Protein AF-A0A3M1JIM1-F1 (afdb_monomer)

Foldseek 3Di:
DDDDDDDDDDDDDDDDDDDDDDDDDDDDDDDPPPPVVVVVVVVVVVVVVVVVVVPDDPPLPQPQLAKAFFWWLQAAACVLPDRFQQTKIKIWRQHQAKDFQQQKWKDWPNDIDRDGDIAGHRWMEMEGQFQAQPPDDGRRHNCVQPVPADPRYHYHYDDDRHRDLQKTKMWIADNVRPDIYMATDGCVQPSRNQLWIWGDQESPDNDIHTADPGDRPCPVPDHRAAHGHDGNNHDDPPPSDPPPPPCVVVVCVVVVVVVVVVVVVVVVVVPPDD

Secondary structure (DSSP, 8-state):
--------------------------------HHHHHHHHHHHHHHHHHHHHHH-------------EEEEEESS--TTSS-GGGG-EEEEE--SSS-EE-TT-EEEETTEEEEP-SEEPTT-EEEEESSSS--S-SS---HHHH-TT--TTSEEEE---S---TTEEEEEEE-TTSS-EEEEEEEGGGS-SSSSPPEEES-TT---EEE-SS--TTTTTSPPSS-TTS--TTPPPP--TT-----GGGGGGHHHHHHHHHHHHHHHHHTTS--

Structure (mmCIF, N/CA/C/O backbone):
data_AF-A0A3M1JIM1-F1
#
_entry.id   AF-A0A3M1JIM1-F1
#
loop_
_atom_site.group_PDB
_atom_site.id
_atom_site.type_symbol
_atom_site.label_atom_id
_atom_site.label_alt_id
_atom_site.label_comp_id
_atom_site.label_asym_id
_atom_site.label_entity_id
_atom_site.label_seq_id
_atom_site.pdbx_PDB_ins_code
_atom_site.Cartn_x
_atom_site.Cartn_y
_atom_site.Cartn_z
_atom_site.occupancy
_atom_site.B_iso_or_equiv
_atom_site.auth_seq_id
_atom_site.auth_comp_id
_atom_site.auth_asym_id
_atom_site.auth_atom_id
_atom_site.pdbx_PDB_model_num
ATOM 1 N N . MET A 1 1 ? -90.302 -8.193 106.987 1.00 44.03 1 MET A N 1
ATOM 2 C CA . MET A 1 1 ? -89.362 -8.614 105.922 1.00 44.03 1 MET A CA 1
ATOM 3 C C . MET A 1 1 ? -87.961 -8.584 106.522 1.00 44.03 1 MET A C 1
ATOM 5 O O . MET A 1 1 ? -87.621 -7.597 107.152 1.00 44.03 1 MET A O 1
ATOM 9 N N . LYS A 1 2 ? -87.280 -9.732 106.453 1.00 41.84 2 LYS A N 1
ATOM 10 C CA . LYS A 1 2 ? -86.123 -10.231 107.238 1.00 41.84 2 LYS A CA 1
ATOM 11 C C . LYS A 1 2 ? -84.946 -9.229 107.299 1.00 41.84 2 LYS A C 1
ATOM 13 O O . LYS A 1 2 ? -84.604 -8.686 106.258 1.00 41.84 2 LYS A O 1
ATOM 18 N N . HIS A 1 3 ? -84.437 -8.800 108.463 1.00 33.53 3 HIS A N 1
ATOM 19 C CA . HIS A 1 3 ? -83.598 -9.476 109.487 1.00 33.53 3 HIS A CA 1
ATOM 20 C C . HIS A 1 3 ? -82.258 -10.050 108.978 1.00 33.53 3 HIS A C 1
ATOM 22 O O . HIS A 1 3 ? -82.239 -11.083 108.319 1.00 33.53 3 HIS A O 1
ATOM 28 N N . GLU A 1 4 ? -81.175 -9.311 109.267 1.00 37.78 4 GLU A N 1
ATOM 29 C CA . GLU A 1 4 ? -80.070 -9.640 110.199 1.00 37.78 4 GLU A CA 1
ATOM 30 C C . GLU A 1 4 ? -79.523 -11.084 110.279 1.00 37.78 4 GLU A C 1
ATOM 32 O O . GLU A 1 4 ? -80.300 -12.022 110.393 1.00 37.78 4 GLU A O 1
ATOM 37 N N . LEU A 1 5 ? -78.182 -11.212 110.310 1.00 39.25 5 LEU A N 1
ATOM 38 C CA . LEU A 1 5 ? -77.311 -12.098 111.132 1.00 39.25 5 LEU A CA 1
ATOM 39 C C . LEU A 1 5 ? -75.991 -12.340 110.357 1.00 39.25 5 LEU A C 1
ATOM 41 O O . LEU A 1 5 ? -76.006 -12.926 109.284 1.00 39.25 5 LEU A O 1
ATOM 45 N N . ALA A 1 6 ? -74.834 -11.757 110.688 1.00 37.50 6 ALA A N 1
ATOM 46 C CA . ALA A 1 6 ? -74.000 -11.830 111.897 1.00 37.50 6 ALA A CA 1
ATOM 47 C C . ALA A 1 6 ? -73.245 -13.163 112.102 1.00 37.50 6 ALA A C 1
ATOM 49 O O . ALA A 1 6 ? -73.863 -14.196 112.330 1.00 37.50 6 ALA A O 1
ATOM 50 N N . ARG A 1 7 ? -71.905 -13.020 112.227 1.00 36.44 7 ARG A N 1
ATOM 51 C CA . ARG A 1 7 ? -70.929 -13.874 112.958 1.00 36.44 7 ARG A CA 1
ATOM 52 C C . ARG A 1 7 ? -70.595 -15.241 112.334 1.00 36.44 7 ARG A C 1
ATOM 54 O O . ARG A 1 7 ? -71.429 -15.851 111.701 1.00 36.44 7 ARG A O 1
ATOM 61 N N . SER A 1 8 ? -69.426 -15.857 112.528 1.00 33.78 8 SER A N 1
ATOM 62 C CA . SER A 1 8 ? -68.147 -15.594 113.219 1.00 33.78 8 SER A CA 1
ATOM 63 C C . SER A 1 8 ? -67.308 -16.886 113.063 1.00 33.78 8 SER A C 1
ATOM 65 O O . SER A 1 8 ? -67.860 -17.917 112.690 1.00 33.78 8 SER A O 1
ATOM 67 N N . THR A 1 9 ? -66.041 -16.846 113.498 1.00 40.28 9 THR A N 1
ATOM 68 C CA . THR A 1 9 ? -65.101 -17.956 113.802 1.00 40.28 9 THR A CA 1
ATOM 69 C C . THR A 1 9 ? -64.247 -18.470 112.639 1.00 40.28 9 THR A C 1
ATOM 71 O O . THR A 1 9 ? -64.736 -18.614 111.532 1.00 40.28 9 THR A O 1
ATOM 74 N N . LYS A 1 10 ? -62.972 -18.846 112.798 1.00 39.66 10 LYS A N 1
ATOM 75 C CA . LYS A 1 10 ? -61.848 -18.521 113.710 1.00 39.66 10 LYS A CA 1
ATOM 76 C C . LYS A 1 10 ? -60.664 -19.367 113.186 1.00 39.66 10 LYS A C 1
ATOM 78 O O . LYS A 1 10 ? -60.857 -20.539 112.908 1.00 39.66 10 LYS A O 1
ATOM 83 N N . ASN A 1 11 ? -59.473 -18.770 113.129 1.00 34.16 11 ASN A N 1
ATOM 84 C CA . ASN A 1 11 ? -58.142 -19.312 113.472 1.00 34.16 11 ASN A CA 1
ATOM 85 C C . ASN A 1 11 ? -57.777 -20.803 113.276 1.00 34.16 11 ASN A C 1
ATOM 87 O O . ASN A 1 11 ? -58.306 -21.657 113.976 1.00 34.16 11 ASN A O 1
ATOM 91 N N . LEU A 1 12 ? -56.665 -21.031 112.557 1.00 35.88 12 LEU A N 1
ATOM 92 C CA . LEU A 1 12 ? -55.397 -21.672 113.006 1.00 35.88 12 LEU A CA 1
ATOM 93 C C . LEU A 1 12 ? -54.372 -21.452 111.857 1.00 35.88 12 LEU A C 1
ATOM 95 O O . LEU A 1 12 ? -54.651 -21.851 110.738 1.00 35.88 12 LEU A O 1
ATOM 99 N N . SER A 1 13 ? -53.300 -20.651 111.921 1.00 33.84 13 SER A N 1
ATOM 100 C CA . SER A 1 13 ? -52.080 -20.666 112.751 1.00 33.84 13 SER A CA 1
ATOM 101 C C . SER A 1 13 ? -51.346 -22.011 112.796 1.00 33.84 13 SER A C 1
ATOM 103 O O . SER A 1 13 ? -51.747 -22.863 113.577 1.00 33.84 13 SER A O 1
ATOM 105 N N . THR A 1 14 ? -50.232 -22.134 112.047 1.00 42.28 14 THR A N 1
ATOM 106 C CA . THR A 1 14 ? -48.899 -22.494 112.593 1.00 42.28 14 THR A CA 1
ATOM 107 C C . THR A 1 14 ? -47.732 -22.264 111.602 1.00 42.28 14 THR A C 1
ATOM 109 O O . THR A 1 14 ? -47.600 -23.001 110.635 1.00 42.28 14 THR A O 1
ATOM 112 N N . LYS A 1 15 ? -46.865 -21.294 111.968 1.00 40.62 15 LYS A N 1
ATOM 113 C CA . LYS A 1 15 ? -45.373 -21.318 112.091 1.00 40.62 15 LYS A CA 1
ATOM 114 C C . LYS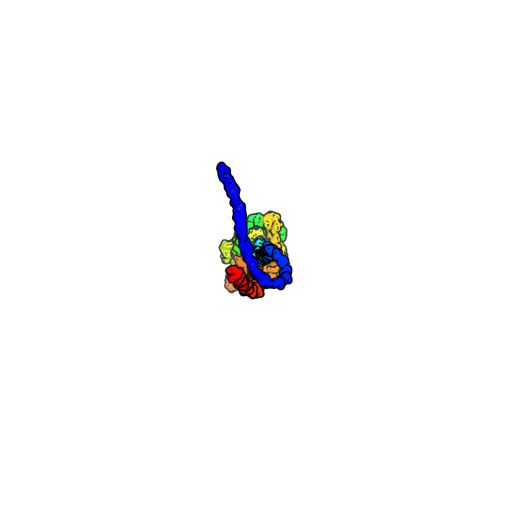 A 1 15 ? -44.490 -21.456 110.822 1.00 40.62 15 LYS A C 1
ATOM 116 O O . LYS A 1 15 ? -44.595 -22.439 110.110 1.00 40.62 15 LYS A O 1
ATOM 121 N N . ASN A 1 16 ? -43.671 -20.441 110.465 1.00 33.03 16 ASN A N 1
ATOM 122 C CA . ASN A 1 16 ? -42.298 -20.088 110.957 1.00 33.03 16 ASN A CA 1
ATOM 123 C C . ASN A 1 16 ? -41.269 -21.210 110.677 1.00 33.03 16 ASN A C 1
ATOM 125 O O . ASN A 1 16 ? -41.547 -22.338 111.053 1.00 33.03 16 ASN A O 1
ATOM 129 N N . LEU A 1 17 ? -40.066 -21.056 110.096 1.00 34.81 17 LEU A N 1
ATOM 130 C CA . LEU A 1 17 ? -39.034 -20.000 109.949 1.00 34.81 17 LEU A CA 1
ATOM 131 C C . LEU A 1 17 ? -38.356 -20.184 108.547 1.00 34.81 17 LEU A C 1
ATOM 133 O O . LEU A 1 17 ? -38.559 -21.223 107.938 1.00 34.81 17 LEU A O 1
ATOM 137 N N . SER A 1 18 ? -37.528 -19.335 107.925 1.00 33.47 18 SER A N 1
ATOM 138 C CA . SER A 1 18 ? -36.480 -18.418 108.387 1.00 33.47 18 SER A CA 1
ATOM 139 C C . SER A 1 18 ? -36.030 -17.517 107.221 1.00 33.47 18 SER A C 1
ATOM 141 O O . SER A 1 18 ? -36.154 -17.874 106.052 1.00 33.47 18 SER A O 1
ATOM 143 N N . ALA A 1 19 ? -35.474 -16.360 107.563 1.00 42.16 19 ALA A N 1
ATOM 144 C CA . ALA A 1 19 ? -34.977 -15.321 106.674 1.00 42.16 19 ALA A CA 1
ATOM 145 C C . ALA A 1 19 ? -33.808 -15.748 105.765 1.00 42.16 19 ALA A C 1
ATOM 147 O O . ALA A 1 19 ? -32.882 -16.422 106.213 1.00 42.16 19 ALA A O 1
ATOM 148 N N . LYS A 1 20 ? -33.762 -15.182 104.551 1.00 40.97 20 LYS A N 1
ATOM 149 C CA . LYS A 1 20 ? -32.576 -14.452 104.069 1.00 40.97 20 LYS A CA 1
ATOM 150 C C . LYS A 1 20 ? -32.914 -13.566 102.868 1.00 40.97 20 LYS A C 1
ATOM 152 O O . LYS A 1 20 ? -33.249 -14.043 101.791 1.00 40.97 20 LYS A O 1
ATOM 157 N N . ASN A 1 21 ? -32.780 -12.261 103.093 1.00 39.47 21 ASN A N 1
ATOM 158 C CA . ASN A 1 21 ? -32.599 -11.252 102.058 1.00 39.47 21 ASN A CA 1
ATOM 159 C C . ASN A 1 21 ? -31.430 -11.644 101.144 1.00 39.47 21 ASN A C 1
ATOM 161 O O . ASN A 1 21 ? -30.306 -11.779 101.623 1.00 39.47 21 ASN A O 1
ATOM 165 N N . LEU A 1 22 ? -31.680 -11.714 99.841 1.00 38.19 22 LEU A N 1
ATOM 166 C CA . LEU A 1 22 ? -30.712 -11.365 98.806 1.00 38.19 22 LEU A CA 1
ATOM 167 C C . LEU A 1 22 ? -31.493 -10.671 97.696 1.00 38.19 22 LEU A C 1
ATOM 169 O O . LEU A 1 22 ? -32.250 -11.292 96.957 1.00 38.19 22 LEU A O 1
ATOM 173 N N . GLY A 1 23 ? -31.352 -9.350 97.638 1.00 42.72 23 GLY A N 1
ATOM 174 C CA . GLY A 1 23 ? -31.866 -8.579 96.525 1.00 42.72 23 GLY A CA 1
ATOM 175 C C . GLY A 1 23 ? -31.141 -8.960 95.239 1.00 42.72 23 GLY A C 1
ATOM 176 O O . GLY A 1 23 ? -29.919 -9.071 95.213 1.00 42.72 23 GLY A O 1
ATOM 177 N N . SER A 1 24 ? -31.892 -9.080 94.154 1.00 35.75 24 SER A N 1
ATOM 178 C CA . SER A 1 24 ? -31.393 -8.712 92.835 1.00 35.75 24 SER A CA 1
ATOM 179 C C . SER A 1 24 ? -32.570 -8.202 92.009 1.00 35.75 24 SER A C 1
ATOM 181 O O . SER A 1 24 ? -33.645 -8.793 91.982 1.00 35.75 24 SER A O 1
ATOM 183 N N . LYS A 1 25 ? -32.388 -7.013 91.433 1.00 46.75 25 LYS A N 1
ATOM 184 C CA . LYS A 1 25 ? -33.306 -6.405 90.472 1.00 46.75 25 LYS A CA 1
ATOM 185 C C . LYS A 1 25 ? -33.390 -7.315 89.249 1.00 46.75 25 LYS A C 1
ATOM 187 O O . LYS A 1 25 ? -32.382 -7.468 88.567 1.00 46.75 25 LYS A O 1
ATOM 192 N N . GLU A 1 26 ? -34.576 -7.795 88.895 1.00 39.75 26 GLU A N 1
ATOM 193 C CA . GLU A 1 26 ? -34.829 -8.225 87.520 1.00 39.75 26 GLU A CA 1
ATOM 194 C C . GLU A 1 26 ? -35.347 -7.035 86.705 1.00 39.75 26 GLU A C 1
ATOM 196 O O . GLU A 1 26 ? -36.515 -6.654 86.729 1.00 39.75 26 GLU A O 1
ATOM 201 N N . HIS A 1 27 ? -34.412 -6.399 86.001 1.00 50.44 27 HIS A N 1
ATOM 202 C CA . HIS A 1 27 ? -34.675 -5.738 84.729 1.00 50.44 27 HIS A CA 1
ATOM 203 C C . HIS A 1 27 ? -34.253 -6.721 83.631 1.00 50.44 27 HIS A C 1
ATOM 205 O O . HIS A 1 27 ? -33.064 -6.962 83.452 1.00 50.44 27 HIS A O 1
ATOM 211 N N . GLY A 1 28 ? -35.205 -7.256 82.872 1.00 37.12 28 GLY A N 1
ATOM 212 C CA . GLY A 1 28 ? -34.947 -7.927 81.595 1.00 37.12 28 GLY A CA 1
ATOM 213 C C . GLY A 1 28 ? -36.047 -7.489 80.633 1.00 37.12 28 GLY A C 1
ATOM 214 O O . GLY A 1 28 ? -37.211 -7.770 80.866 1.00 37.12 28 GLY A O 1
ATOM 215 N N . GLY A 1 29 ? -35.823 -6.684 79.600 1.00 39.62 29 GLY A N 1
ATOM 216 C CA . GLY A 1 29 ? -34.656 -6.601 78.733 1.00 39.62 29 GLY A CA 1
ATOM 217 C C . GLY A 1 29 ? -35.105 -7.072 77.351 1.00 39.62 29 GLY A C 1
ATOM 218 O O . GLY A 1 29 ? -34.920 -8.232 77.004 1.00 39.62 29 GLY A O 1
ATOM 219 N N . LYS A 1 30 ? -35.753 -6.193 76.569 1.00 48.19 30 LYS A N 1
ATOM 220 C CA . LYS A 1 30 ? -35.996 -6.456 75.141 1.00 48.19 30 LYS A CA 1
ATOM 221 C C . LYS A 1 30 ? -34.626 -6.638 74.478 1.00 48.19 30 LYS A C 1
ATOM 223 O O . LYS A 1 30 ? -33.816 -5.715 74.496 1.00 48.19 30 LYS A O 1
ATOM 228 N N . ALA A 1 31 ? -34.361 -7.832 73.953 1.00 50.69 31 ALA A N 1
ATOM 229 C CA . ALA A 1 31 ? -33.063 -8.210 73.402 1.00 50.69 31 ALA A CA 1
ATOM 230 C C . ALA A 1 31 ? -32.592 -7.245 72.285 1.00 50.69 31 ALA A C 1
ATOM 232 O O . ALA A 1 31 ? -33.389 -6.886 71.409 1.00 50.69 31 ALA A O 1
ATOM 233 N N . PRO A 1 32 ? -31.304 -6.853 72.250 1.00 51.16 32 PRO A N 1
ATOM 234 C CA . PRO A 1 32 ? -30.768 -5.901 71.284 1.00 51.16 32 PRO A CA 1
ATOM 235 C C . PRO A 1 32 ? -30.349 -6.616 69.989 1.00 51.16 32 PRO A C 1
ATOM 237 O O . PRO A 1 32 ? -29.202 -6.556 69.576 1.00 51.16 32 PRO A O 1
ATOM 240 N N . LEU A 1 33 ? -31.269 -7.309 69.316 1.00 51.75 33 LEU A N 1
ATOM 241 C CA . LEU A 1 33 ? -30.938 -8.063 68.092 1.00 51.75 33 LEU A CA 1
ATOM 242 C C . LEU A 1 33 ? -30.863 -7.191 66.821 1.00 51.75 33 LEU A C 1
ATOM 244 O O . LEU A 1 33 ? -30.457 -7.669 65.767 1.00 51.75 33 LEU A O 1
ATOM 248 N N . ARG A 1 34 ? -31.237 -5.903 66.883 1.00 60.34 34 ARG A N 1
ATOM 249 C CA . ARG A 1 34 ? -31.288 -5.022 65.697 1.00 60.34 34 ARG A CA 1
ATOM 250 C C . ARG A 1 34 ? -29.938 -4.437 65.284 1.00 60.34 34 ARG A C 1
ATOM 252 O O . ARG A 1 34 ? -29.722 -4.216 64.098 1.00 60.34 34 ARG A O 1
ATOM 259 N N . HIS A 1 35 ? -29.040 -4.163 66.226 1.00 57.88 35 HIS A N 1
ATOM 260 C CA . HIS A 1 35 ? -27.820 -3.413 65.916 1.00 57.88 35 HIS A CA 1
ATOM 261 C C . HIS A 1 35 ? -26.750 -4.282 65.237 1.00 57.88 35 HIS A C 1
ATOM 263 O O . HIS A 1 35 ? -26.071 -3.830 64.314 1.00 57.88 35 HIS A O 1
ATOM 269 N N . ASP A 1 36 ? -26.647 -5.549 65.637 1.00 63.06 36 ASP A N 1
ATOM 270 C CA . ASP A 1 36 ? -25.648 -6.474 65.095 1.00 63.06 36 ASP A CA 1
ATOM 271 C C . ASP A 1 36 ? -26.012 -6.956 63.688 1.00 63.06 36 ASP A C 1
ATOM 273 O O . ASP A 1 36 ? -25.148 -7.022 62.816 1.00 63.06 36 ASP A O 1
ATOM 277 N N . VAL A 1 37 ? -27.304 -7.166 63.413 1.00 67.25 37 VAL A N 1
ATOM 278 C CA . VAL A 1 37 ? -27.794 -7.510 62.067 1.00 67.25 37 VAL A CA 1
ATOM 279 C C . VAL A 1 37 ? -27.527 -6.372 61.076 1.00 67.25 37 VAL A C 1
ATOM 281 O O . VAL A 1 37 ? -27.064 -6.623 59.965 1.00 67.25 37 VAL A O 1
ATOM 284 N N . LEU A 1 38 ? -27.736 -5.113 61.482 1.00 59.19 38 LEU A N 1
ATOM 285 C CA . LEU A 1 38 ? -27.439 -3.949 60.639 1.00 59.19 38 LEU A CA 1
ATOM 286 C C . LEU A 1 38 ? -25.935 -3.752 60.396 1.00 59.19 38 LEU A C 1
ATOM 288 O O . LEU A 1 38 ? -25.547 -3.340 59.302 1.00 59.19 38 LEU A O 1
ATOM 292 N N . ARG A 1 39 ? -25.083 -4.044 61.387 1.00 67.69 39 ARG A N 1
ATOM 293 C CA . ARG A 1 39 ? -23.620 -3.995 61.220 1.00 67.69 39 ARG A CA 1
ATOM 294 C C . ARG A 1 39 ? -23.135 -5.052 60.231 1.00 67.69 39 ARG A C 1
ATOM 296 O O . ARG A 1 39 ? -22.362 -4.725 59.337 1.00 67.69 39 ARG A O 1
ATOM 303 N N . VAL A 1 40 ? -23.631 -6.284 60.347 1.00 69.19 40 VAL A N 1
ATOM 304 C CA . VAL A 1 40 ? -23.286 -7.380 59.430 1.00 69.19 40 VAL A CA 1
ATOM 305 C C . VAL A 1 40 ? -23.795 -7.095 58.015 1.00 69.19 40 VAL A C 1
ATOM 307 O O . VAL A 1 40 ? -23.037 -7.246 57.063 1.00 69.19 40 VAL A O 1
ATOM 310 N N . ALA A 1 41 ? -25.028 -6.601 57.864 1.00 68.12 41 ALA A N 1
ATOM 311 C CA . ALA A 1 41 ? -25.581 -6.240 56.559 1.00 68.12 41 ALA A CA 1
ATOM 312 C C . ALA A 1 41 ? -24.766 -5.140 55.858 1.00 68.12 41 ALA A C 1
ATOM 314 O O . ALA A 1 41 ? -24.513 -5.247 54.662 1.00 68.12 41 ALA A O 1
ATOM 315 N N . LYS A 1 42 ? -24.294 -4.123 56.596 1.00 65.88 42 LYS A N 1
ATOM 316 C CA . LYS A 1 42 ? -23.414 -3.083 56.042 1.00 65.88 42 LYS A CA 1
ATOM 317 C C . LYS A 1 42 ? -22.079 -3.651 55.577 1.00 65.88 42 LYS A C 1
ATOM 319 O O . LYS A 1 42 ? -21.684 -3.363 54.460 1.00 65.88 42 LYS A O 1
ATOM 324 N N . VAL A 1 43 ? -21.416 -4.480 56.386 1.00 70.94 43 VAL A N 1
ATOM 325 C CA . VAL A 1 43 ? -20.128 -5.089 56.007 1.00 70.94 43 VAL A CA 1
ATOM 326 C C . VAL A 1 43 ? -20.282 -5.988 54.777 1.00 70.94 43 VAL A C 1
ATOM 328 O O . VAL A 1 43 ? -19.482 -5.892 53.854 1.00 70.94 43 VAL A O 1
ATOM 331 N N . LEU A 1 44 ? -21.340 -6.802 54.719 1.00 70.19 44 LEU A N 1
ATOM 332 C CA . LEU A 1 44 ? -21.614 -7.666 53.568 1.00 70.19 44 LEU A CA 1
ATOM 333 C C . LEU A 1 44 ? -21.961 -6.867 52.305 1.00 70.19 44 LEU A C 1
ATOM 335 O O . LEU A 1 44 ? -21.518 -7.238 51.223 1.00 70.19 44 LEU A O 1
ATOM 339 N N . PHE A 1 45 ? -22.702 -5.764 52.435 1.00 71.06 45 PHE A N 1
ATOM 340 C CA . PHE A 1 45 ? -23.020 -4.876 51.317 1.00 71.06 45 PHE A CA 1
ATOM 341 C C . PHE A 1 45 ? -21.769 -4.160 50.790 1.00 71.06 45 PHE A C 1
ATOM 343 O O . PHE A 1 45 ? -21.552 -4.131 49.583 1.00 71.06 45 PHE A O 1
ATOM 350 N N . SER A 1 46 ? -20.900 -3.669 51.681 1.00 67.75 46 SER A N 1
ATOM 351 C CA . SER A 1 46 ? -19.605 -3.087 51.308 1.00 67.75 46 SER A CA 1
ATOM 352 C C . SER A 1 46 ? -18.709 -4.102 50.600 1.00 67.75 46 SER A C 1
ATOM 354 O O . SER A 1 46 ? -18.121 -3.788 49.572 1.00 67.75 46 SER A O 1
ATOM 356 N N . SER A 1 47 ? -18.627 -5.335 51.113 1.00 69.38 47 SER A N 1
ATOM 357 C CA . SER A 1 47 ? -17.817 -6.396 50.508 1.00 69.38 47 SER A CA 1
ATOM 358 C C . SER A 1 47 ? -18.374 -6.877 49.168 1.00 69.38 47 SER A C 1
ATOM 360 O O . SER A 1 47 ? -17.588 -7.161 48.270 1.00 69.38 47 SER A O 1
ATOM 362 N N . LEU A 1 48 ? -19.700 -6.941 49.001 1.00 65.62 48 LEU A N 1
ATOM 363 C CA . LEU A 1 48 ? -20.333 -7.301 47.729 1.00 65.62 48 LEU A CA 1
ATOM 364 C C . LEU A 1 48 ? -20.147 -6.199 46.678 1.00 65.62 48 LEU A C 1
ATOM 366 O O . LEU A 1 48 ? -19.872 -6.508 45.524 1.00 65.62 48 LEU A O 1
ATOM 370 N N . LEU A 1 49 ? -20.235 -4.927 47.081 1.00 64.69 49 LEU A N 1
ATOM 371 C CA . LEU A 1 49 ? -19.991 -3.783 46.202 1.00 64.69 49 LEU A CA 1
ATOM 372 C C . LEU A 1 49 ? -18.517 -3.697 45.777 1.00 64.69 49 LEU A C 1
ATOM 374 O O . LEU A 1 49 ? -18.237 -3.473 44.604 1.00 64.69 49 LEU A O 1
ATOM 378 N N . SER A 1 50 ? -17.574 -3.953 46.690 1.00 66.56 50 SER A N 1
ATOM 379 C CA . SER A 1 50 ? -16.157 -4.089 46.334 1.00 66.56 50 SER A CA 1
ATOM 380 C C . SER A 1 50 ? -15.923 -5.275 45.397 1.00 66.56 50 SER A C 1
ATOM 382 O O . SER A 1 50 ? -15.216 -5.122 44.411 1.00 66.56 50 SER A O 1
ATOM 384 N N . LEU A 1 51 ? -16.554 -6.429 45.639 1.00 61.44 51 LEU A N 1
ATOM 385 C CA . LEU A 1 51 ? -16.437 -7.608 44.774 1.00 61.44 51 LEU A CA 1
ATOM 386 C C . LEU A 1 51 ? -17.000 -7.359 43.362 1.00 61.44 51 LEU A C 1
ATOM 388 O O . LEU A 1 51 ? -16.401 -7.806 42.392 1.00 61.44 51 LEU A O 1
ATOM 392 N N . LEU A 1 52 ? -18.099 -6.607 43.236 1.00 58.97 52 LEU A N 1
ATOM 393 C CA . LEU A 1 52 ? -18.683 -6.195 41.952 1.00 58.97 52 LEU A CA 1
ATOM 394 C C . LEU A 1 52 ? -17.789 -5.217 41.174 1.00 58.97 52 LEU A C 1
ATOM 396 O O . LEU A 1 52 ? -17.741 -5.298 39.952 1.00 58.97 52 LEU A O 1
ATOM 400 N N . LEU A 1 53 ? -17.036 -4.350 41.860 1.00 59.00 53 LEU A N 1
ATOM 401 C CA . LEU A 1 53 ? -16.043 -3.470 41.226 1.00 59.00 53 LEU A CA 1
ATOM 402 C C . LEU A 1 53 ? -14.782 -4.228 40.763 1.00 59.00 53 LEU A C 1
ATOM 404 O O . LEU A 1 53 ? -14.146 -3.805 39.804 1.00 59.00 53 LEU A O 1
ATOM 408 N N . PHE A 1 54 ? -14.454 -5.369 41.383 1.00 57.84 54 PHE A N 1
ATOM 409 C CA . PHE A 1 54 ? -13.395 -6.288 40.925 1.00 57.84 54 PHE A CA 1
ATOM 410 C C . PHE A 1 54 ? -13.863 -7.293 39.854 1.00 57.84 54 PHE A C 1
ATOM 412 O O . PHE A 1 54 ? -13.029 -7.976 39.265 1.00 57.84 54 PHE A O 1
ATOM 419 N N . LEU A 1 55 ? -15.175 -7.396 39.604 1.00 53.44 55 LEU A N 1
ATOM 420 C CA . LEU A 1 55 ? -15.780 -8.249 38.571 1.00 53.44 55 LEU A CA 1
ATOM 421 C C . LEU A 1 55 ? -16.183 -7.486 37.307 1.00 53.44 55 LEU A C 1
ATOM 423 O O . LEU A 1 55 ? -16.832 -8.077 36.443 1.00 53.44 55 LEU A O 1
ATOM 427 N N . SER A 1 56 ? -15.820 -6.206 37.169 1.00 58.34 56 SER A N 1
ATOM 428 C CA . SER A 1 56 ? -15.938 -5.578 35.857 1.00 58.34 56 SER A CA 1
ATOM 429 C C . SER A 1 56 ? -15.069 -6.400 34.908 1.00 58.34 56 SER A C 1
ATOM 431 O O . SER A 1 56 ? -13.859 -6.472 35.148 1.00 58.34 56 SER A O 1
ATOM 433 N N . PRO A 1 57 ? -15.620 -7.032 33.851 1.00 57.50 57 PRO A N 1
ATOM 434 C CA . PRO A 1 57 ? -14.754 -7.415 32.756 1.00 57.50 57 PRO A CA 1
ATOM 435 C C . PRO A 1 57 ? -14.004 -6.137 32.389 1.00 57.50 57 PRO A C 1
ATOM 437 O O . PRO A 1 57 ? -14.611 -5.059 32.328 1.00 57.50 57 PRO A O 1
ATOM 440 N N . ALA A 1 58 ? -12.680 -6.228 32.259 1.00 58.75 58 ALA A N 1
ATOM 441 C CA . ALA A 1 58 ? -11.953 -5.223 31.515 1.00 58.75 58 ALA A CA 1
ATOM 442 C C . ALA A 1 58 ? -12.703 -5.142 30.188 1.00 58.75 58 ALA A C 1
ATOM 444 O O . ALA A 1 58 ? -12.698 -6.101 29.417 1.00 58.75 58 ALA A O 1
ATOM 445 N N . VAL A 1 59 ? -13.487 -4.081 30.005 1.00 54.62 59 VAL A N 1
ATOM 446 C CA . VAL A 1 59 ? -14.060 -3.782 28.707 1.00 54.62 59 VAL A CA 1
ATOM 447 C C . VAL A 1 59 ? -12.814 -3.513 27.893 1.00 54.62 59 VAL A C 1
ATOM 449 O O . VAL A 1 59 ? -12.164 -2.489 28.078 1.00 54.62 59 VAL A O 1
ATOM 452 N N . SER A 1 60 ? -12.388 -4.515 27.127 1.00 55.19 60 SER A N 1
ATOM 453 C CA . SER A 1 60 ? -11.374 -4.334 26.110 1.00 55.19 60 SER A CA 1
ATOM 454 C C . SER A 1 60 ? -11.954 -3.253 25.223 1.00 55.19 60 SER A C 1
ATOM 456 O O . SER A 1 60 ? -12.932 -3.505 24.514 1.00 55.19 60 SER A O 1
ATOM 458 N N . GLU A 1 61 ? -11.455 -2.028 25.367 1.00 51.47 61 GLU A N 1
ATOM 459 C CA . GLU A 1 61 ? -11.837 -0.967 24.461 1.00 51.47 61 GLU A CA 1
ATOM 460 C C . GLU A 1 61 ? -11.479 -1.481 23.076 1.00 51.47 61 GLU A C 1
ATOM 462 O O . GLU A 1 61 ? -10.313 -1.731 22.768 1.00 51.47 61 GLU A O 1
ATOM 467 N N . SER A 1 62 ? -12.508 -1.756 22.279 1.00 50.31 62 SER A N 1
ATOM 468 C CA . SER A 1 62 ? -12.334 -2.007 20.863 1.00 50.31 62 SER A CA 1
ATOM 469 C C . SER A 1 62 ? -11.853 -0.686 20.293 1.00 50.31 62 SER A C 1
ATOM 471 O O . SER A 1 62 ? -12.666 0.151 19.904 1.00 50.31 62 SER A O 1
ATOM 473 N N . TYR A 1 63 ? -10.538 -0.471 20.309 1.00 56.62 63 TYR A N 1
ATOM 474 C CA . TYR A 1 63 ? -9.931 0.619 19.573 1.00 56.62 63 TYR A CA 1
ATOM 475 C C . TYR A 1 63 ? -10.390 0.438 18.131 1.00 56.62 63 TYR A C 1
ATOM 477 O O . TYR A 1 63 ? -10.203 -0.632 17.546 1.00 56.62 63 TYR A O 1
ATOM 485 N N . PHE A 1 64 ? -11.107 1.422 17.598 1.00 58.50 64 PHE A N 1
ATOM 486 C CA . PHE A 1 64 ? -11.521 1.373 16.208 1.00 58.50 64 PHE A CA 1
ATOM 487 C C . PHE A 1 64 ? -10.243 1.523 15.385 1.00 58.50 64 PHE A C 1
ATOM 489 O O . PHE A 1 64 ? -9.690 2.615 15.275 1.00 58.50 64 PHE A O 1
ATOM 496 N N . GLN A 1 65 ? -9.704 0.400 14.918 1.00 83.75 65 GLN A N 1
ATOM 497 C CA . GLN A 1 65 ? -8.473 0.401 14.148 1.00 83.75 65 GLN A CA 1
ATOM 498 C C . GLN A 1 65 ? -8.826 0.848 12.729 1.00 83.75 65 GLN A C 1
ATOM 500 O O . GLN A 1 65 ? -9.406 0.091 11.957 1.00 83.75 65 GLN A O 1
ATOM 505 N N . TYR A 1 66 ? -8.544 2.108 12.418 1.00 92.38 66 TYR A N 1
ATOM 506 C CA . TYR A 1 66 ? -8.705 2.650 11.073 1.00 92.38 66 TYR A CA 1
ATOM 507 C C . TYR A 1 66 ? -7.778 1.937 10.072 1.00 92.38 66 TYR A C 1
ATOM 509 O O . TYR A 1 66 ? -6.770 1.358 10.491 1.00 92.38 66 TYR A O 1
ATOM 517 N N . PRO A 1 67 ? -8.091 1.979 8.764 1.00 96.62 67 PRO A N 1
ATOM 518 C CA . PRO A 1 67 ? -7.170 1.529 7.731 1.00 96.62 67 PRO A CA 1
ATOM 519 C C . PRO A 1 67 ? -5.809 2.215 7.833 1.00 96.62 67 PRO A C 1
ATOM 521 O O . PRO A 1 67 ? -5.734 3.415 8.092 1.00 96.62 67 PRO A O 1
ATOM 524 N N . VAL A 1 68 ? -4.745 1.454 7.600 1.00 97.69 68 VAL A N 1
ATOM 525 C CA . VAL A 1 68 ? -3.352 1.911 7.691 1.00 97.69 68 VAL A CA 1
ATOM 526 C C . VAL A 1 68 ? -2.596 1.580 6.416 1.00 97.69 68 VAL A C 1
ATOM 528 O O . VAL A 1 68 ? -2.897 0.587 5.760 1.00 97.69 68 VAL A O 1
ATOM 531 N N . ILE A 1 69 ? -1.573 2.370 6.102 1.00 98.62 69 ILE A N 1
ATOM 532 C CA . ILE A 1 69 ? -0.582 2.040 5.076 1.00 98.62 69 ILE A CA 1
ATOM 533 C C . ILE A 1 69 ? 0.212 0.834 5.584 1.00 98.62 69 ILE A C 1
ATOM 535 O O . ILE A 1 69 ? 0.847 0.916 6.642 1.00 98.62 69 ILE A O 1
ATOM 539 N N . ASN A 1 70 ? 0.161 -0.275 4.855 1.00 98.12 70 ASN A N 1
ATOM 540 C CA . ASN A 1 70 ? 0.613 -1.582 5.320 1.00 98.12 70 ASN A CA 1
ATOM 541 C C . ASN A 1 70 ? 1.901 -2.061 4.652 1.00 98.12 70 ASN A C 1
ATOM 543 O O . ASN A 1 70 ? 2.748 -2.649 5.323 1.00 98.12 70 ASN A O 1
ATOM 547 N N . GLU A 1 71 ? 2.056 -1.783 3.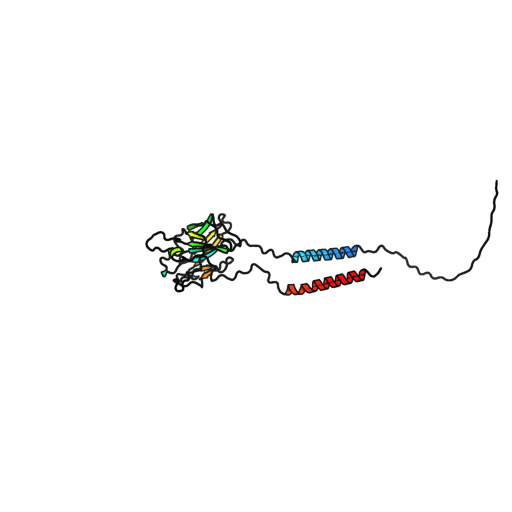364 1.00 97.94 71 GLU A N 1
ATOM 548 C CA . GLU A 1 71 ? 3.183 -2.248 2.565 1.00 97.94 71 GLU A CA 1
ATOM 549 C C . GLU A 1 71 ? 3.470 -1.258 1.427 1.00 97.94 71 GLU A C 1
ATOM 551 O O . GLU A 1 71 ? 2.565 -0.562 0.958 1.00 97.94 71 GLU A O 1
ATOM 556 N N . ILE A 1 72 ? 4.741 -1.118 1.044 1.00 98.25 72 ILE A N 1
ATOM 557 C CA . ILE A 1 72 ? 5.199 -0.159 0.033 1.00 98.25 72 ILE A CA 1
ATOM 558 C C . ILE A 1 72 ? 6.258 -0.820 -0.854 1.00 98.25 72 ILE A C 1
ATOM 560 O O . ILE A 1 72 ? 7.351 -1.140 -0.379 1.00 98.25 72 ILE A O 1
ATOM 564 N N . MET A 1 73 ? 5.979 -0.934 -2.151 1.00 96.94 73 MET A N 1
ATOM 565 C CA . MET A 1 73 ? 6.971 -1.271 -3.174 1.00 96.94 73 MET A CA 1
ATOM 566 C C . MET A 1 73 ? 7.428 0.019 -3.854 1.00 96.94 73 MET A C 1
ATOM 568 O O . MET A 1 73 ? 6.806 0.475 -4.808 1.00 96.94 73 MET A O 1
ATOM 572 N N . TYR A 1 74 ? 8.470 0.652 -3.309 1.00 97.00 74 TYR A N 1
ATOM 573 C CA . TYR A 1 74 ? 8.937 1.964 -3.778 1.00 97.00 74 TYR A CA 1
ATOM 574 C C . TYR A 1 74 ? 10.074 1.906 -4.798 1.00 97.00 74 TYR A C 1
ATOM 576 O O . TYR A 1 74 ? 10.426 2.951 -5.318 1.00 97.00 74 TYR A O 1
ATOM 584 N N . ASN A 1 75 ? 10.702 0.743 -4.967 1.00 95.00 75 ASN A N 1
ATOM 585 C CA . ASN A 1 75 ? 11.839 0.523 -5.859 1.00 95.00 75 ASN A CA 1
ATOM 586 C C . ASN A 1 75 ? 11.836 -0.958 -6.274 1.00 95.00 75 ASN A C 1
ATOM 588 O O . ASN A 1 75 ? 12.588 -1.759 -5.696 1.00 95.00 75 ASN A O 1
ATOM 592 N N . PRO A 1 76 ? 10.908 -1.372 -7.151 1.00 91.81 76 PRO A N 1
ATOM 593 C CA . PRO A 1 76 ? 10.864 -2.735 -7.661 1.00 91.81 76 PRO A CA 1
ATOM 594 C C . PRO A 1 76 ? 12.172 -3.118 -8.384 1.00 91.81 76 PRO A C 1
ATOM 596 O O . PRO A 1 76 ? 12.940 -2.274 -8.851 1.00 91.81 76 PRO A O 1
ATOM 599 N N . PRO A 1 77 ? 12.501 -4.416 -8.476 1.00 88.31 77 PRO A N 1
ATOM 600 C CA . PRO A 1 77 ? 13.717 -4.849 -9.143 1.00 88.31 77 PRO A CA 1
ATOM 601 C C . PRO A 1 77 ? 13.648 -4.554 -10.645 1.00 88.31 77 PRO A C 1
ATOM 603 O O . PRO A 1 77 ? 12.749 -5.005 -11.345 1.00 88.31 77 PRO A O 1
ATOM 606 N N . THR A 1 78 ? 14.687 -3.899 -11.170 1.00 83.81 78 THR A N 1
ATOM 607 C CA . THR A 1 78 ? 14.816 -3.511 -12.597 1.00 83.81 78 THR A CA 1
ATOM 608 C C . THR A 1 78 ? 14.636 -4.635 -13.626 1.00 83.81 78 THR A C 1
ATOM 610 O O . THR A 1 78 ? 14.491 -4.362 -14.812 1.00 83.81 78 THR A O 1
ATOM 613 N N . ALA A 1 79 ? 14.689 -5.902 -13.212 1.00 80.69 79 ALA A N 1
ATOM 614 C CA . ALA A 1 79 ? 14.432 -7.029 -14.102 1.00 80.69 79 ALA A CA 1
ATOM 615 C C . ALA A 1 79 ? 12.932 -7.353 -14.275 1.00 80.69 79 ALA A C 1
ATOM 617 O O . ALA A 1 79 ? 12.617 -8.194 -15.113 1.00 80.69 79 ALA A O 1
ATOM 618 N N . MET A 1 80 ? 12.027 -6.679 -13.551 1.00 77.69 80 MET A N 1
ATOM 619 C CA . MET A 1 80 ? 10.593 -6.645 -13.874 1.00 77.69 80 MET A CA 1
ATOM 620 C C . MET A 1 80 ? 10.288 -5.777 -15.092 1.00 77.69 80 MET A C 1
ATOM 622 O O . MET A 1 80 ? 9.376 -6.104 -15.837 1.00 77.69 80 MET A O 1
ATOM 626 N N . GLY A 1 81 ? 11.055 -4.705 -15.290 1.00 79.50 81 GLY A N 1
ATOM 627 C CA . GLY A 1 81 ? 10.779 -3.689 -16.294 1.00 79.50 81 GLY A CA 1
ATOM 628 C C . GLY A 1 81 ? 11.113 -2.300 -15.770 1.00 79.50 81 GLY A C 1
ATOM 629 O O . GLY A 1 81 ? 12.045 -2.135 -14.971 1.00 79.50 81 GLY A O 1
ATOM 630 N N . SER A 1 82 ? 10.384 -1.298 -16.248 1.00 80.81 82 SER A N 1
ATOM 631 C CA . SER A 1 82 ? 10.538 0.073 -15.765 1.00 80.81 82 SER A CA 1
ATOM 632 C C . SER A 1 82 ? 10.123 0.181 -14.291 1.00 80.81 82 SER A C 1
ATOM 634 O O . SER A 1 82 ? 9.105 -0.352 -13.861 1.00 80.81 82 SER A O 1
ATOM 636 N N . ASP A 1 83 ? 10.962 0.854 -13.500 1.00 81.12 83 ASP A N 1
ATOM 637 C CA . ASP A 1 83 ? 10.832 0.969 -12.041 1.00 81.12 83 ASP A CA 1
ATOM 638 C C . ASP A 1 83 ? 9.453 1.503 -11.630 1.00 81.12 83 ASP A C 1
ATOM 640 O O . ASP A 1 83 ? 8.772 0.911 -10.802 1.00 81.12 83 ASP A O 1
ATOM 644 N N . ASN A 1 84 ? 8.994 2.570 -12.286 1.00 82.12 84 ASN A N 1
ATOM 645 C CA . ASN A 1 84 ? 7.754 3.242 -11.910 1.00 82.12 84 ASN A CA 1
ATOM 646 C C . ASN A 1 84 ? 6.513 2.358 -12.125 1.00 82.12 84 ASN A C 1
ATOM 648 O O . ASN A 1 84 ? 5.539 2.483 -11.387 1.00 82.12 84 ASN A O 1
ATOM 652 N N . ASP A 1 85 ? 6.525 1.464 -13.114 1.00 85.56 85 ASP A N 1
ATOM 653 C CA . ASP A 1 85 ? 5.313 0.766 -13.566 1.00 85.56 85 ASP A CA 1
ATOM 654 C C . ASP A 1 85 ? 4.935 -0.408 -12.646 1.00 85.56 85 ASP A C 1
ATOM 656 O O . ASP A 1 85 ? 3.796 -0.879 -12.640 1.00 85.56 85 ASP A O 1
ATOM 660 N N . TYR A 1 86 ? 5.857 -0.805 -11.764 1.00 91.12 86 TYR A N 1
ATOM 661 C CA . TYR A 1 86 ? 5.655 -1.839 -10.746 1.00 91.12 86 TYR A CA 1
ATOM 662 C C . TYR A 1 86 ? 5.626 -1.291 -9.313 1.00 91.12 86 TYR A C 1
ATOM 664 O O . TYR A 1 86 ? 5.663 -2.060 -8.350 1.00 91.12 86 TYR A O 1
ATOM 672 N N . GLU A 1 87 ? 5.534 0.028 -9.141 1.00 95.94 87 GLU A N 1
ATOM 673 C CA . GLU A 1 87 ? 5.365 0.644 -7.828 1.00 95.94 87 GLU A CA 1
ATOM 674 C C . GLU A 1 87 ? 3.928 0.535 -7.319 1.00 95.94 87 GLU A C 1
ATOM 676 O O . GLU A 1 87 ? 2.950 0.743 -8.047 1.00 95.94 87 GLU A O 1
ATOM 681 N N . TRP A 1 88 ? 3.783 0.294 -6.019 1.00 97.69 88 TRP A N 1
ATOM 682 C CA . TRP A 1 88 ? 2.471 0.214 -5.387 1.00 97.69 88 TRP A CA 1
ATOM 683 C C . TRP A 1 88 ? 2.520 0.484 -3.884 1.00 97.69 88 TRP A C 1
ATOM 685 O O . TRP A 1 88 ? 3.557 0.389 -3.220 1.00 97.69 88 TRP A O 1
ATOM 695 N N . ILE A 1 89 ? 1.355 0.840 -3.349 1.00 98.75 89 ILE A N 1
ATOM 696 C CA . ILE A 1 89 ? 1.107 1.071 -1.928 1.00 98.75 89 ILE A CA 1
ATOM 697 C C . ILE A 1 89 ? -0.073 0.204 -1.512 1.00 98.75 89 ILE A C 1
ATOM 699 O O . ILE A 1 89 ? -1.123 0.231 -2.152 1.00 98.75 89 ILE A O 1
ATOM 703 N N . GLU A 1 90 ? 0.068 -0.515 -0.407 1.00 98.62 90 GLU A N 1
ATOM 704 C CA . GLU A 1 90 ? -1.019 -1.285 0.179 1.00 98.62 90 GLU A CA 1
ATOM 705 C C . GLU A 1 90 ? -1.607 -0.601 1.415 1.00 98.62 90 GLU A C 1
ATOM 707 O O . GLU A 1 90 ? -0.900 -0.055 2.267 1.00 98.62 90 GLU A O 1
ATOM 712 N N . ILE A 1 91 ? -2.929 -0.690 1.537 1.00 98.75 91 ILE A N 1
ATOM 713 C CA . ILE A 1 91 ? -3.702 -0.327 2.716 1.00 98.75 91 ILE A CA 1
ATOM 714 C C . ILE A 1 91 ? -4.297 -1.595 3.328 1.00 98.75 91 ILE A C 1
ATOM 716 O O . ILE A 1 91 ? -4.971 -2.366 2.650 1.00 98.75 91 ILE A O 1
ATOM 720 N N . TYR A 1 92 ? -4.134 -1.760 4.636 1.00 98.06 92 TYR A N 1
ATOM 721 C CA . TYR A 1 92 ? -4.748 -2.837 5.410 1.00 98.06 92 TYR A CA 1
ATOM 722 C C . TYR A 1 92 ? -5.878 -2.294 6.281 1.00 98.06 92 TYR A C 1
ATOM 724 O O . TYR A 1 92 ? -5.729 -1.246 6.913 1.00 98.06 92 TYR A O 1
ATOM 732 N N . ASN A 1 93 ? -6.992 -3.025 6.361 1.00 97.31 93 ASN A N 1
ATOM 733 C CA . ASN A 1 93 ? -8.058 -2.782 7.328 1.00 97.31 93 ASN A CA 1
ATOM 734 C C . ASN A 1 93 ? -7.911 -3.708 8.554 1.00 97.31 93 ASN A C 1
ATOM 736 O O . ASN A 1 93 ? -8.456 -4.813 8.556 1.00 97.31 93 ASN A O 1
ATOM 740 N N . PRO A 1 94 ? -7.254 -3.259 9.637 1.00 95.19 94 PRO A N 1
ATOM 741 C CA . PRO A 1 94 ? -7.102 -4.031 10.874 1.00 95.19 94 PRO A CA 1
ATOM 742 C C . PRO A 1 94 ? -8.387 -4.219 11.690 1.00 95.19 94 PRO A C 1
ATOM 744 O O . PRO A 1 94 ? -8.360 -4.928 12.699 1.00 95.19 94 PRO A O 1
ATOM 747 N N . SER A 1 95 ? -9.489 -3.551 11.338 1.00 93.19 95 SER A N 1
ATOM 748 C CA . SER A 1 95 ? -10.723 -3.644 12.115 1.00 93.19 95 SER A CA 1
ATOM 749 C C . SER A 1 95 ? -11.472 -4.957 11.872 1.00 93.19 95 SER A C 1
ATOM 751 O O . SER A 1 95 ? -11.327 -5.625 10.848 1.00 93.19 95 SER A O 1
ATOM 753 N N . GLY A 1 96 ? -12.353 -5.299 12.814 1.00 92.00 96 GLY A N 1
ATOM 754 C CA . GLY A 1 96 ? -13.313 -6.396 12.664 1.00 92.00 96 GLY A CA 1
ATOM 755 C C . GLY A 1 96 ? -14.535 -6.050 11.801 1.00 92.00 96 GLY A C 1
ATOM 756 O O . GLY A 1 96 ? -15.504 -6.807 11.811 1.00 92.00 96 GLY A O 1
ATOM 757 N N . ALA A 1 97 ? -14.534 -4.910 11.102 1.00 93.81 97 ALA A N 1
ATOM 758 C CA . ALA A 1 97 ? -15.651 -4.433 10.293 1.00 93.81 97 ALA A CA 1
ATOM 759 C C . ALA A 1 97 ? -15.188 -4.027 8.888 1.00 93.81 97 ALA A C 1
ATOM 761 O O . ALA A 1 97 ? -14.016 -3.759 8.657 1.00 93.81 97 ALA A O 1
ATOM 762 N N . LEU A 1 98 ? -16.119 -3.974 7.937 1.00 95.88 98 LEU A N 1
ATOM 763 C CA . LEU A 1 98 ? -15.852 -3.424 6.609 1.00 95.88 98 LEU A CA 1
ATOM 764 C C . LEU A 1 98 ? -15.619 -1.909 6.703 1.00 95.88 98 LEU A C 1
ATOM 766 O O . LEU A 1 98 ? -16.352 -1.217 7.412 1.00 95.88 98 LEU A O 1
ATOM 770 N N . VAL A 1 99 ? -14.647 -1.397 5.947 1.00 96.75 99 VAL A N 1
ATOM 771 C CA . VAL A 1 99 ? -14.381 0.040 5.808 1.00 96.75 99 VAL A CA 1
ATOM 772 C C . VAL A 1 99 ? -14.682 0.501 4.385 1.00 96.75 99 VAL A C 1
ATOM 774 O O . VAL A 1 99 ? -14.279 -0.140 3.419 1.00 96.75 99 VAL A O 1
ATOM 777 N N . VAL A 1 100 ? -15.390 1.625 4.264 1.00 97.88 100 VAL A N 1
ATOM 778 C CA . VAL A 1 100 ? -15.639 2.322 2.995 1.00 97.88 100 VAL A CA 1
ATOM 779 C C . VAL A 1 100 ? -14.556 3.383 2.802 1.00 97.88 100 VAL A C 1
ATOM 781 O O . VAL A 1 100 ? -14.352 4.215 3.688 1.00 97.88 100 VAL A O 1
ATOM 784 N N . LEU A 1 101 ? -13.872 3.345 1.658 1.00 98.19 101 LEU A N 1
ATOM 785 C CA . LEU A 1 101 ? -12.796 4.271 1.303 1.00 98.19 101 LEU A CA 1
ATOM 786 C C . LEU A 1 101 ? -13.266 5.505 0.528 1.00 98.19 101 LEU A C 1
ATOM 788 O O . LEU A 1 101 ? -12.449 6.369 0.229 1.00 98.19 101 LEU A O 1
ATOM 792 N N . ASP A 1 102 ? -14.556 5.632 0.224 1.00 98.06 102 ASP A N 1
ATOM 793 C CA . ASP A 1 102 ? -15.084 6.784 -0.509 1.00 98.06 102 ASP A CA 1
ATOM 794 C C . ASP A 1 102 ? -14.726 8.109 0.187 1.00 98.06 102 ASP A C 1
ATOM 796 O O . ASP A 1 102 ? -15.118 8.375 1.327 1.00 98.06 102 ASP A O 1
ATOM 800 N N . GLY A 1 103 ? -13.958 8.942 -0.519 1.00 96.62 103 GLY A N 1
ATOM 801 C CA . GLY A 1 103 ? -13.488 10.238 -0.030 1.00 96.62 103 GLY A CA 1
ATOM 802 C C . GLY A 1 103 ? -12.234 10.179 0.846 1.00 96.62 103 GLY A C 1
ATOM 803 O O . GLY A 1 103 ? -11.738 11.236 1.234 1.00 96.62 103 GLY A O 1
ATOM 804 N N . TRP A 1 104 ? -11.706 8.988 1.150 1.00 98.50 104 TRP A N 1
ATOM 805 C CA . TRP A 1 104 ? -10.364 8.869 1.713 1.00 98.50 104 TRP A CA 1
ATOM 806 C C . TRP A 1 104 ? -9.340 9.369 0.704 1.00 98.50 104 TRP A C 1
ATOM 808 O O . TRP A 1 104 ? -9.547 9.304 -0.511 1.00 98.50 104 TRP A O 1
ATOM 818 N N . THR A 1 105 ? -8.223 9.868 1.215 1.00 98.50 105 THR A N 1
ATOM 819 C CA . THR A 1 105 ? -7.162 10.423 0.379 1.00 98.50 105 THR A CA 1
ATOM 820 C C . THR A 1 105 ? -5.828 9.769 0.681 1.00 98.50 105 THR A C 1
ATOM 822 O O . THR A 1 105 ? -5.469 9.606 1.845 1.00 98.50 105 THR A O 1
ATOM 825 N N . LEU A 1 106 ? -5.099 9.409 -0.373 1.00 98.69 106 LEU A N 1
ATOM 826 C CA . LEU A 1 106 ? -3.711 8.971 -0.316 1.00 98.69 106 LEU A CA 1
ATOM 827 C C . LEU A 1 106 ? -2.839 10.076 -0.917 1.00 98.69 106 LEU A C 1
ATOM 829 O O . LEU A 1 106 ? -3.032 10.469 -2.064 1.00 98.69 106 LEU A O 1
ATOM 833 N N . SER A 1 107 ? -1.907 10.609 -0.138 1.00 98.25 107 SER A N 1
ATOM 834 C CA . SER A 1 107 ? -0.972 11.643 -0.571 1.00 98.25 107 SER A CA 1
ATOM 835 C C . SER A 1 107 ? 0.403 11.032 -0.787 1.00 98.25 107 SER A C 1
ATOM 837 O O . SER A 1 107 ? 0.958 10.441 0.137 1.00 98.25 107 SER A O 1
ATOM 839 N N . VAL A 1 108 ? 0.966 11.221 -1.979 1.00 97.69 108 VAL A N 1
ATOM 840 C CA . VAL A 1 108 ? 2.327 10.813 -2.353 1.00 97.69 108 VAL A CA 1
ATOM 841 C C . VAL A 1 108 ? 3.067 12.053 -2.843 1.00 97.69 108 VAL A C 1
ATOM 843 O O . VAL A 1 108 ? 2.778 12.593 -3.914 1.00 97.69 108 VAL A O 1
ATOM 846 N N . GLY A 1 109 ? 4.000 12.563 -2.035 1.00 90.56 109 GLY A N 1
ATOM 847 C CA . GLY A 1 109 ? 4.619 13.863 -2.299 1.00 90.56 109 GLY A CA 1
ATOM 848 C C . GLY A 1 109 ? 3.565 14.975 -2.367 1.00 90.56 109 GLY A C 1
ATOM 849 O O . GLY A 1 109 ? 2.858 15.215 -1.393 1.00 90.56 109 GLY A O 1
ATOM 850 N N . ASN A 1 110 ? 3.448 15.638 -3.523 1.00 91.12 110 ASN A N 1
ATOM 851 C CA . ASN A 1 110 ? 2.457 16.699 -3.761 1.00 91.12 110 ASN A CA 1
ATOM 852 C C . ASN A 1 110 ? 1.184 16.205 -4.471 1.00 91.12 110 ASN A C 1
ATOM 854 O O . ASN A 1 110 ? 0.320 17.017 -4.807 1.00 91.12 110 ASN A O 1
ATOM 858 N N . THR A 1 111 ? 1.085 14.905 -4.750 1.00 97.25 111 THR A N 1
ATOM 859 C CA . THR A 1 111 ? -0.042 14.321 -5.476 1.00 97.25 111 THR A CA 1
ATOM 860 C C . THR A 1 111 ? -1.046 13.734 -4.498 1.00 97.25 111 THR A C 1
ATOM 862 O O . THR A 1 111 ? -0.670 12.980 -3.605 1.00 97.25 111 THR A O 1
ATOM 865 N N . LEU A 1 112 ? -2.325 14.056 -4.697 1.00 97.12 112 LEU A N 1
ATOM 866 C CA . LEU A 1 112 ? -3.441 13.530 -3.916 1.00 97.12 112 LEU A CA 1
ATOM 867 C C . LEU A 1 112 ? -4.276 12.570 -4.776 1.00 97.12 112 LEU A C 1
ATOM 869 O O . LEU A 1 112 ? -4.809 12.965 -5.818 1.00 97.12 112 LEU A O 1
ATOM 873 N N . THR A 1 113 ? -4.415 11.327 -4.329 1.00 97.81 113 THR A N 1
ATOM 874 C CA . THR A 1 113 ? -5.290 10.302 -4.909 1.00 97.81 113 THR A CA 1
ATOM 875 C C . THR A 1 113 ? -6.550 10.181 -4.054 1.00 97.81 113 THR A C 1
ATOM 877 O O . THR A 1 113 ? -6.460 9.957 -2.847 1.00 97.81 113 THR A O 1
ATOM 880 N N . PHE A 1 114 ? -7.732 10.321 -4.658 1.00 97.94 114 PHE A N 1
ATOM 881 C CA . PHE A 1 114 ? -9.001 10.041 -3.979 1.00 97.94 114 PHE A CA 1
ATOM 882 C C . PHE A 1 114 ? -9.339 8.564 -4.128 1.00 97.94 114 PHE A C 1
ATOM 884 O O . PHE A 1 114 ? -9.381 8.047 -5.243 1.00 97.94 114 PHE A O 1
ATOM 891 N N . LEU A 1 115 ? -9.583 7.899 -3.006 1.00 98.38 115 LEU A N 1
ATOM 892 C CA . LEU A 1 115 ? -9.896 6.480 -2.970 1.00 98.38 115 LEU A CA 1
ATOM 893 C C . LEU A 1 115 ? -11.412 6.260 -3.017 1.00 98.38 115 LEU A C 1
ATOM 895 O O . LEU A 1 115 ? -12.214 7.144 -2.695 1.00 98.38 115 LEU A O 1
ATOM 899 N N . SER A 1 116 ? -11.797 5.063 -3.444 1.00 97.62 116 SER A N 1
ATOM 900 C CA . SER A 1 116 ? -13.186 4.609 -3.461 1.00 97.62 116 SER A CA 1
ATOM 901 C C . SER A 1 116 ? -13.250 3.094 -3.324 1.00 97.62 116 SER A C 1
ATOM 903 O O . SER A 1 116 ? -12.252 2.409 -3.540 1.00 97.62 116 SER A O 1
ATOM 905 N N . GLY A 1 117 ? -14.416 2.574 -2.952 1.00 97.94 117 GLY A N 1
ATOM 906 C CA . GLY A 1 117 ? -14.627 1.143 -2.749 1.00 97.94 117 GLY A CA 1
ATOM 907 C C . GLY A 1 117 ? -14.564 0.737 -1.280 1.00 97.94 117 GLY A C 1
ATOM 908 O O . GLY A 1 117 ? -14.661 1.565 -0.373 1.00 97.94 117 GLY A O 1
ATOM 909 N N . THR A 1 118 ? -14.464 -0.566 -1.028 1.00 98.06 118 THR A N 1
ATOM 910 C CA . THR A 1 118 ? -14.579 -1.115 0.327 1.00 98.06 118 THR A CA 1
ATOM 911 C C . THR A 1 118 ? -13.508 -2.143 0.618 1.00 98.06 118 THR A C 1
ATOM 913 O O . THR A 1 118 ? -13.291 -3.040 -0.192 1.00 98.06 118 THR A O 1
ATOM 916 N N . ILE A 1 119 ? -12.931 -2.073 1.814 1.00 98.06 119 ILE A N 1
ATOM 917 C CA . ILE A 1 119 ? -12.028 -3.093 2.336 1.00 98.06 119 ILE A CA 1
ATOM 918 C C . ILE A 1 119 ? -12.789 -3.936 3.373 1.00 98.06 119 ILE A C 1
ATOM 920 O O . ILE A 1 119 ? -13.261 -3.379 4.372 1.00 98.06 119 ILE A O 1
ATOM 924 N N . PRO A 1 120 ? -12.928 -5.263 3.188 1.00 97.19 120 PRO A N 1
ATOM 925 C CA . PRO A 1 120 ? -13.499 -6.154 4.199 1.00 97.19 120 PRO A CA 1
ATOM 926 C C . PRO A 1 120 ? -12.754 -6.091 5.541 1.00 97.19 120 PRO A C 1
ATOM 928 O O . PRO A 1 120 ? -11.639 -5.580 5.624 1.00 97.19 120 PRO A O 1
ATOM 931 N N . ALA A 1 121 ? -13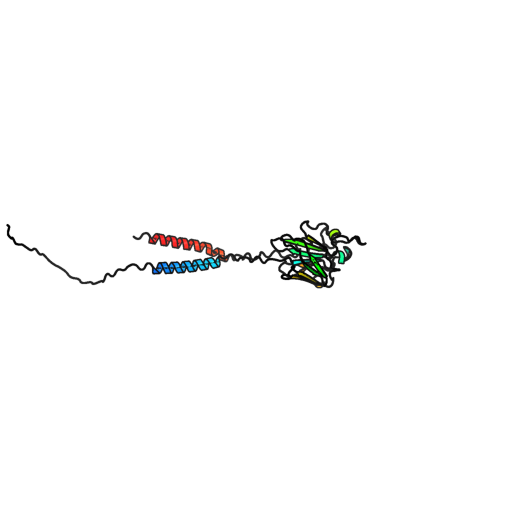.355 -6.638 6.599 1.00 95.81 121 ALA A N 1
ATOM 932 C CA . ALA A 1 121 ? -12.667 -6.818 7.879 1.00 95.81 121 ALA A CA 1
ATOM 933 C C . ALA A 1 121 ? -11.401 -7.670 7.687 1.00 95.81 121 ALA A C 1
ATOM 935 O O . ALA A 1 121 ? -11.493 -8.765 7.131 1.00 95.81 121 ALA A O 1
ATOM 936 N N . GLY A 1 122 ? -10.240 -7.174 8.124 1.00 95.00 122 GLY A N 1
ATOM 937 C CA . GLY A 1 122 ? -8.952 -7.836 7.891 1.00 95.00 122 GLY A CA 1
ATOM 938 C C . GLY A 1 122 ? -8.522 -7.901 6.419 1.00 95.00 122 GLY A C 1
ATOM 939 O O . GLY A 1 122 ? -7.640 -8.687 6.096 1.00 95.00 122 GLY A O 1
ATOM 940 N N . GLY A 1 123 ? -9.174 -7.151 5.526 1.00 97.56 123 GLY A N 1
ATOM 941 C CA . GLY A 1 123 ? -8.869 -7.131 4.097 1.00 97.56 123 GLY A CA 1
ATOM 942 C C . GLY A 1 123 ? -7.836 -6.074 3.708 1.00 97.56 123 GLY A C 1
ATOM 943 O O . GLY A 1 123 ? -7.401 -5.269 4.538 1.00 97.56 123 GLY A O 1
ATOM 944 N N . TYR A 1 124 ? -7.527 -6.041 2.412 1.00 98.44 124 TYR A N 1
ATOM 945 C CA . TYR A 1 124 ? -6.486 -5.202 1.822 1.00 98.44 124 TYR A CA 1
ATOM 946 C C . TYR A 1 124 ? -7.006 -4.408 0.621 1.00 98.44 124 TYR A C 1
ATOM 948 O O . TYR A 1 124 ? -7.946 -4.829 -0.064 1.00 98.44 124 TYR A O 1
ATOM 956 N N . ALA A 1 125 ? -6.373 -3.269 0.360 1.00 98.69 125 ALA A N 1
ATOM 957 C CA . ALA A 1 125 ? -6.443 -2.574 -0.914 1.00 98.69 125 ALA A CA 1
ATOM 958 C C . ALA A 1 125 ? -5.032 -2.312 -1.434 1.00 98.69 125 ALA A C 1
ATOM 960 O O . ALA A 1 125 ? -4.206 -1.792 -0.689 1.00 98.69 125 ALA A O 1
ATOM 961 N N . VAL A 1 126 ? -4.782 -2.607 -2.706 1.00 98.56 126 VAL A N 1
ATOM 962 C CA . VAL A 1 126 ? -3.524 -2.282 -3.381 1.00 98.56 126 VAL A CA 1
ATOM 963 C C . VAL A 1 126 ? -3.788 -1.156 -4.369 1.00 98.56 126 VAL A C 1
ATOM 965 O O . VAL A 1 126 ? -4.689 -1.240 -5.206 1.00 98.56 126 VAL A O 1
ATOM 968 N N . ILE A 1 127 ? -3.010 -0.087 -4.242 1.00 98.50 127 ILE A N 1
ATOM 969 C CA . ILE A 1 127 ? -3.030 1.061 -5.134 1.00 98.50 127 ILE A CA 1
ATOM 970 C C . ILE A 1 127 ? -1.734 1.015 -5.937 1.00 98.50 127 ILE A C 1
ATOM 972 O O . ILE A 1 127 ? -0.659 1.255 -5.386 1.00 98.50 127 ILE A O 1
ATOM 976 N N . ALA A 1 128 ? -1.834 0.669 -7.216 1.00 97.38 128 ALA A N 1
ATOM 977 C CA . ALA A 1 128 ? -0.690 0.504 -8.109 1.00 97.38 128 ALA A CA 1
ATOM 978 C C . ALA A 1 128 ? -0.517 1.722 -9.019 1.00 97.38 128 ALA A C 1
ATOM 980 O O . ALA A 1 128 ? -1.508 2.318 -9.438 1.00 97.38 128 ALA A O 1
ATOM 981 N N . LYS A 1 129 ? 0.729 2.088 -9.332 1.00 95.19 129 LYS A N 1
ATOM 982 C CA . LYS A 1 129 ? 1.041 3.205 -10.235 1.00 95.19 129 LYS A CA 1
ATOM 983 C C . LYS A 1 129 ? 0.540 2.962 -11.666 1.00 95.19 129 LYS A C 1
ATOM 985 O O . LYS A 1 129 ? 0.041 3.897 -12.291 1.00 95.19 129 LYS A O 1
ATOM 990 N N . GLU A 1 130 ? 0.679 1.737 -12.156 1.00 93.81 130 GLU A N 1
ATOM 991 C CA . GLU A 1 130 ? 0.183 1.264 -13.453 1.00 93.81 130 GLU A CA 1
ATOM 992 C C . GLU A 1 130 ? -0.621 -0.016 -13.178 1.00 93.81 130 GLU A C 1
ATOM 994 O O . GLU A 1 130 ? -0.062 -1.110 -13.073 1.00 93.81 130 GLU A O 1
ATOM 999 N N . LEU A 1 131 ? -1.929 0.098 -12.921 1.00 94.81 131 LEU A N 1
ATOM 1000 C CA . LEU A 1 131 ? -2.705 -1.072 -12.488 1.00 94.81 131 LEU A CA 1
ATOM 1001 C C . LEU A 1 131 ? -2.911 -2.056 -13.648 1.00 94.81 131 LEU A C 1
ATOM 1003 O O . LEU A 1 131 ? -2.754 -3.269 -13.483 1.00 94.81 131 LEU A O 1
ATOM 1007 N N . PHE A 1 132 ? -3.256 -1.519 -14.815 1.00 92.75 132 PHE A N 1
ATOM 1008 C CA . PHE A 1 132 ? -3.415 -2.251 -16.065 1.00 92.75 132 PHE A CA 1
ATOM 1009 C C . PHE A 1 132 ? -2.580 -1.576 -17.149 1.00 92.75 132 PHE A C 1
ATOM 1011 O O . PHE A 1 132 ? -2.473 -0.357 -17.150 1.00 92.75 132 PHE A O 1
ATOM 1018 N N . ASP A 1 133 ? -2.056 -2.369 -18.084 1.00 88.69 133 ASP A N 1
ATOM 1019 C CA . ASP A 1 133 ? -1.267 -1.872 -19.213 1.00 88.69 133 ASP A CA 1
ATOM 1020 C C . ASP A 1 133 ? -2.045 -0.791 -19.984 1.00 88.69 133 ASP A C 1
ATOM 1022 O O . ASP A 1 133 ? -3.153 -1.023 -20.495 1.00 88.69 133 ASP A O 1
ATOM 1026 N N . SER A 1 134 ? -1.461 0.407 -20.061 1.00 81.81 134 SER A N 1
ATOM 1027 C CA . SER A 1 134 ? -2.026 1.550 -20.774 1.00 81.81 134 SER A CA 1
ATOM 1028 C C . SER A 1 134 ? -1.851 1.474 -22.303 1.00 81.81 134 SER A C 1
ATOM 1030 O O . SER A 1 134 ? -2.327 2.359 -23.024 1.00 81.81 134 SER A O 1
ATOM 1032 N N . ASN A 1 135 ? -1.333 0.354 -22.826 1.00 76.44 135 ASN A N 1
ATOM 1033 C CA . ASN A 1 135 ? -0.979 0.082 -24.226 1.00 76.44 135 ASN A CA 1
ATOM 1034 C C . ASN A 1 135 ? 0.164 0.968 -24.734 1.00 76.44 135 ASN A C 1
ATOM 1036 O O . ASN A 1 135 ? 0.128 1.456 -25.874 1.00 76.44 135 ASN A O 1
ATOM 1040 N N . ASP A 1 136 ? 1.157 1.212 -23.889 1.00 79.94 136 ASP A N 1
ATOM 1041 C CA . ASP A 1 136 ? 2.402 1.833 -24.307 1.00 79.94 136 ASP A CA 1
ATOM 1042 C C . ASP A 1 136 ? 3.365 0.789 -24.917 1.00 79.94 136 ASP A C 1
ATOM 1044 O O . ASP A 1 136 ? 2.938 -0.196 -25.527 1.00 79.94 136 ASP A O 1
ATOM 1048 N N . ALA A 1 137 ? 4.667 1.074 -24.928 1.00 76.50 137 ALA A N 1
ATOM 1049 C CA . ALA A 1 137 ? 5.633 0.269 -25.670 1.00 76.50 137 ALA A CA 1
ATOM 1050 C C . ALA A 1 137 ? 6.233 -0.894 -24.867 1.00 76.50 137 ALA A C 1
ATOM 1052 O O . ALA A 1 137 ? 6.779 -1.804 -25.499 1.00 76.50 137 ALA A O 1
ATOM 1053 N N . ASP A 1 138 ? 6.199 -0.847 -23.533 1.00 78.56 138 ASP A N 1
ATOM 1054 C CA . ASP A 1 138 ? 6.813 -1.866 -22.674 1.00 78.56 138 ASP A CA 1
ATOM 1055 C C . ASP A 1 138 ? 5.803 -2.914 -22.183 1.00 78.56 138 ASP A C 1
ATOM 1057 O O . ASP A 1 138 ? 6.214 -4.053 -21.953 1.00 78.56 138 ASP A O 1
ATOM 1061 N N . ALA A 1 139 ? 4.499 -2.596 -22.201 1.00 81.88 139 ALA A N 1
ATOM 1062 C CA . ALA A 1 139 ? 3.414 -3.468 -21.738 1.00 81.88 139 ALA A CA 1
ATOM 1063 C C . ALA A 1 139 ? 3.578 -3.893 -20.265 1.00 81.88 139 ALA A C 1
ATOM 1065 O O . ALA A 1 139 ? 3.068 -4.942 -19.848 1.00 81.88 139 ALA A O 1
ATOM 1066 N N . ASP A 1 140 ? 4.315 -3.090 -19.495 1.00 86.81 140 ASP A N 1
ATOM 1067 C CA . ASP A 1 140 ? 4.551 -3.302 -18.079 1.00 86.81 140 ASP A CA 1
ATOM 1068 C C . ASP A 1 140 ? 3.321 -2.845 -17.289 1.00 86.81 140 ASP A C 1
ATOM 1070 O O . ASP A 1 140 ? 2.766 -1.774 -17.512 1.00 86.81 140 ASP A O 1
ATOM 1074 N N . CYS A 1 141 ? 2.846 -3.680 -16.365 1.00 90.62 141 CYS A N 1
ATOM 1075 C CA . CYS A 1 141 ? 1.762 -3.295 -15.469 1.00 90.62 141 CYS A CA 1
ATOM 1076 C C . CYS A 1 141 ? 1.706 -4.183 -14.229 1.00 90.62 141 CYS A C 1
ATOM 1078 O O . CYS A 1 141 ? 2.063 -5.366 -14.269 1.00 90.62 141 CYS A O 1
ATOM 1080 N N . PHE A 1 142 ? 1.158 -3.657 -13.133 1.00 93.06 142 PHE A N 1
ATOM 1081 C CA . PHE A 1 142 ? 0.999 -4.404 -11.889 1.00 93.06 142 PHE A CA 1
ATOM 1082 C C . PHE A 1 142 ? 0.272 -5.735 -12.117 1.00 93.06 142 PHE A C 1
ATOM 1084 O O . PHE A 1 142 ? 0.796 -6.786 -11.757 1.00 93.06 142 PHE A O 1
ATOM 1091 N N . MET A 1 143 ? -0.889 -5.734 -12.781 1.00 92.00 143 MET A N 1
ATOM 1092 C CA . MET A 1 143 ? -1.654 -6.969 -13.018 1.00 92.00 143 MET A CA 1
ATOM 1093 C C . MET A 1 143 ? -1.035 -7.909 -14.065 1.00 92.00 143 MET A C 1
ATOM 1095 O O . MET A 1 143 ? -1.409 -9.081 -14.128 1.00 92.00 143 MET A O 1
ATOM 1099 N N . CYS A 1 144 ? -0.087 -7.424 -14.869 1.00 87.81 144 CYS A N 1
ATOM 1100 C CA . CYS A 1 144 ? 0.664 -8.208 -15.847 1.00 87.81 144 CYS A CA 1
ATOM 1101 C C . CYS A 1 144 ? 1.668 -9.124 -15.129 1.00 87.81 144 CYS A C 1
ATOM 1103 O O . CYS A 1 144 ? 1.868 -10.274 -15.527 1.00 87.81 144 CYS A O 1
ATOM 1105 N N . TYR A 1 145 ? 2.240 -8.631 -14.028 1.00 87.12 145 TYR A N 1
ATOM 1106 C CA . TYR A 1 145 ? 3.176 -9.360 -13.177 1.00 87.12 145 TYR A CA 1
ATOM 1107 C C . TYR A 1 145 ? 2.459 -10.083 -12.024 1.00 87.12 145 TYR A C 1
ATOM 1109 O O . TYR A 1 145 ? 2.497 -11.314 -11.938 1.00 87.12 145 TYR A O 1
ATOM 1117 N N . TYR A 1 146 ? 1.710 -9.347 -11.199 1.00 88.56 146 TYR A N 1
ATOM 1118 C CA . TYR A 1 146 ? 0.954 -9.831 -10.039 1.00 88.56 146 TYR A CA 1
ATOM 1119 C C . TYR A 1 146 ? -0.417 -10.415 -10.435 1.00 88.56 146 TYR A C 1
ATOM 1121 O O . TYR A 1 146 ? -1.473 -9.991 -9.976 1.00 88.56 146 TYR A O 1
ATOM 1129 N N . HIS A 1 147 ? -0.433 -11.434 -11.291 1.00 81.25 147 HIS A N 1
ATOM 1130 C CA . HIS A 1 147 ? -1.674 -12.002 -11.840 1.00 81.25 147 HIS A CA 1
ATOM 1131 C C . HIS A 1 147 ? -2.464 -12.906 -10.867 1.00 81.25 147 HIS A C 1
ATOM 1133 O O . HIS A 1 147 ? -3.547 -13.380 -11.211 1.00 81.25 147 HIS A O 1
ATOM 1139 N N . ALA A 1 148 ? -1.931 -13.175 -9.670 1.00 85.31 148 ALA A N 1
ATOM 1140 C CA . ALA A 1 148 ? -2.495 -14.109 -8.688 1.00 85.31 148 ALA A CA 1
ATOM 1141 C C . ALA A 1 148 ? -2.964 -13.434 -7.381 1.00 85.31 148 ALA A C 1
ATOM 1143 O O . ALA A 1 148 ? -2.981 -14.076 -6.332 1.00 85.31 148 ALA A O 1
ATOM 1144 N N . ILE A 1 149 ? -3.340 -12.151 -7.433 1.00 90.44 149 ILE A N 1
ATOM 1145 C CA . ILE A 1 149 ? -3.887 -11.423 -6.277 1.00 90.44 149 ILE A CA 1
ATOM 1146 C C . ILE A 1 149 ? -5.238 -12.030 -5.842 1.00 90.44 149 ILE A C 1
ATOM 1148 O O . ILE A 1 149 ? -6.075 -12.316 -6.707 1.00 90.44 149 ILE A O 1
ATOM 1152 N N . PRO A 1 150 ? -5.496 -12.213 -4.530 1.00 91.81 150 PRO A N 1
ATOM 1153 C CA . PRO A 1 150 ? -6.780 -12.721 -4.047 1.00 91.81 150 PRO A CA 1
ATOM 1154 C C . PRO A 1 150 ? -7.978 -11.865 -4.489 1.00 91.81 150 PRO A C 1
ATOM 1156 O O . PRO A 1 150 ? -7.948 -10.638 -4.425 1.00 91.81 150 PRO A O 1
ATOM 1159 N N . GLU A 1 151 ? -9.087 -12.509 -4.870 1.00 91.81 151 GLU A N 1
ATOM 1160 C CA . GLU A 1 151 ? -10.281 -11.837 -5.425 1.00 91.81 151 GLU A CA 1
ATOM 1161 C C . GLU A 1 151 ? -10.934 -10.809 -4.481 1.00 91.81 151 GLU A C 1
ATOM 1163 O O . GLU A 1 151 ? -11.696 -9.949 -4.918 1.00 91.81 151 GLU A O 1
ATOM 1168 N N . ASN A 1 152 ? -10.680 -10.906 -3.174 1.00 93.50 152 ASN A N 1
ATOM 1169 C CA . ASN A 1 152 ? -11.235 -10.010 -2.159 1.00 93.50 152 ASN A CA 1
ATOM 1170 C C . ASN A 1 152 ? -10.376 -8.761 -1.894 1.00 93.50 152 ASN A C 1
ATOM 1172 O O . ASN A 1 152 ? -10.712 -7.991 -0.989 1.00 93.50 152 ASN A O 1
ATOM 1176 N N . VAL A 1 153 ? -9.278 -8.580 -2.630 1.00 97.75 153 VAL A N 1
ATOM 1177 C CA . VAL A 1 153 ? -8.422 -7.392 -2.557 1.00 97.75 153 VAL A CA 1
ATOM 1178 C C . VAL A 1 153 ? -9.012 -6.297 -3.436 1.00 97.75 153 VAL A C 1
ATOM 1180 O O . VAL A 1 153 ? -9.353 -6.516 -4.597 1.00 97.75 153 VAL A O 1
ATOM 1183 N N . LEU A 1 154 ? -9.135 -5.093 -2.880 1.00 98.44 154 LEU A N 1
ATOM 1184 C CA . LEU A 1 154 ? -9.541 -3.924 -3.650 1.00 98.44 154 LEU A CA 1
ATOM 1185 C C . LEU A 1 154 ? -8.344 -3.399 -4.451 1.00 98.44 154 LEU A C 1
ATOM 1187 O O . LEU A 1 154 ? -7.359 -2.957 -3.870 1.00 98.44 154 LEU A O 1
ATOM 1191 N N . LEU A 1 155 ? -8.441 -3.413 -5.776 1.00 98.19 155 LEU A N 1
ATOM 1192 C CA . LEU A 1 155 ? -7.409 -2.885 -6.667 1.00 98.19 155 LEU A CA 1
ATOM 1193 C C . LEU A 1 155 ? -7.791 -1.488 -7.151 1.00 98.19 155 LEU A C 1
ATOM 1195 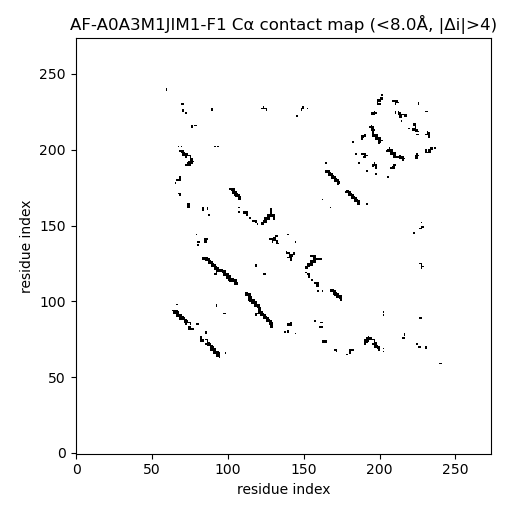O O . LEU A 1 155 ? -8.897 -1.291 -7.659 1.00 98.19 155 LEU A O 1
ATOM 1199 N N . LEU A 1 156 ? -6.886 -0.525 -6.993 1.00 98.00 156 LEU A N 1
ATOM 1200 C CA . LEU A 1 156 ? -7.065 0.857 -7.429 1.00 98.00 156 LEU A CA 1
ATOM 1201 C C . LEU A 1 156 ? -5.846 1.329 -8.220 1.00 98.00 156 LEU A C 1
ATOM 1203 O O . LEU A 1 156 ? -4.723 0.892 -7.984 1.00 98.00 156 LEU A O 1
ATOM 1207 N N . GLU A 1 157 ? -6.078 2.262 -9.134 1.00 96.69 157 GLU A N 1
ATOM 1208 C CA . GLU A 1 157 ? -5.013 2.927 -9.875 1.00 96.69 157 GLU A CA 1
ATOM 1209 C C . GLU A 1 157 ? -4.600 4.221 -9.168 1.00 96.69 157 GLU A C 1
ATOM 1211 O O . GLU A 1 157 ? -5.432 5.067 -8.818 1.00 96.69 157 GLU A O 1
ATOM 1216 N N . GLY A 1 158 ? -3.301 4.349 -8.922 1.00 95.94 158 GLY A N 1
ATOM 1217 C CA . GLY A 1 158 ? -2.657 5.538 -8.396 1.00 95.94 158 GLY A CA 1
ATOM 1218 C C . GLY A 1 158 ? -2.525 6.621 -9.461 1.00 95.94 158 GLY A C 1
ATOM 1219 O O . GLY A 1 158 ? -2.487 6.353 -10.655 1.00 95.94 158 GLY A O 1
ATOM 1220 N N . ASN A 1 159 ? -2.437 7.878 -9.029 1.00 95.56 159 ASN A N 1
ATOM 1221 C CA . ASN A 1 159 ? -2.244 9.020 -9.933 1.00 95.56 159 ASN A CA 1
ATOM 1222 C C . ASN A 1 159 ? -0.918 9.763 -9.705 1.00 95.56 159 ASN A C 1
ATOM 1224 O O . ASN A 1 159 ? -0.724 10.855 -10.246 1.00 95.56 159 ASN A O 1
ATOM 1228 N N . TRP A 1 160 ? -0.027 9.222 -8.869 1.00 95.38 160 TRP A N 1
ATOM 1229 C CA . TRP A 1 160 ? 1.327 9.752 -8.714 1.00 95.38 160 TRP A CA 1
ATOM 1230 C C . TRP A 1 160 ? 2.184 9.400 -9.930 1.00 95.38 160 TRP A C 1
ATOM 1232 O O . TRP A 1 160 ? 1.816 8.553 -10.733 1.00 95.38 160 TRP A O 1
ATOM 1242 N N . ASN A 1 161 ? 3.317 10.085 -10.092 1.00 92.69 161 ASN A N 1
ATOM 1243 C CA . ASN A 1 161 ? 4.237 9.792 -11.195 1.00 92.69 161 ASN A CA 1
ATOM 1244 C C . ASN A 1 161 ? 5.201 8.661 -10.837 1.00 92.69 161 ASN A C 1
ATOM 1246 O O . ASN A 1 161 ? 5.475 7.820 -11.680 1.00 92.69 161 ASN A O 1
ATOM 1250 N N . TYR A 1 162 ? 5.736 8.703 -9.615 1.00 94.38 162 TYR A N 1
ATOM 1251 C CA . TYR A 1 162 ? 6.672 7.722 -9.078 1.00 94.38 162 TYR A CA 1
ATOM 1252 C C . TYR A 1 162 ? 6.750 7.831 -7.545 1.00 94.38 162 TYR A C 1
ATOM 1254 O O . TYR A 1 162 ? 6.408 8.875 -6.966 1.00 94.38 162 TYR A O 1
ATOM 1262 N N . LEU A 1 163 ? 7.242 6.782 -6.900 1.00 96.88 163 LEU A N 1
ATOM 1263 C CA . LEU A 1 163 ? 7.754 6.741 -5.543 1.00 96.88 163 LEU A CA 1
ATOM 1264 C C . LEU A 1 163 ? 9.263 7.011 -5.596 1.00 96.88 163 LEU A C 1
ATOM 1266 O O . LEU A 1 163 ? 9.993 6.643 -6.503 1.00 96.88 163 LEU A O 1
ATOM 1270 N N . SER A 1 164 ? 9.769 7.801 -4.654 1.00 96.44 164 SER A N 1
ATOM 1271 C CA . SER A 1 164 ? 11.169 8.219 -4.712 1.00 96.44 164 SER A CA 1
ATOM 1272 C C . SER A 1 164 ? 12.068 7.107 -4.179 1.00 96.44 164 SER A C 1
ATOM 1274 O O . SER A 1 164 ? 12.085 6.864 -2.975 1.00 96.44 164 SER A O 1
ATOM 1276 N N . ASN A 1 165 ? 12.946 6.562 -5.023 1.00 96.25 165 ASN A N 1
ATOM 1277 C CA . ASN A 1 165 ? 13.983 5.590 -4.627 1.00 96.25 165 ASN A CA 1
ATOM 1278 C C . ASN A 1 165 ? 14.930 6.063 -3.514 1.00 96.25 165 ASN A C 1
ATOM 1280 O O . ASN A 1 165 ? 15.674 5.275 -2.939 1.00 96.25 165 ASN A O 1
ATOM 1284 N N . SER A 1 166 ? 14.954 7.360 -3.195 1.00 96.38 166 SER A N 1
ATOM 1285 C CA . SER A 1 166 ? 15.735 7.876 -2.061 1.00 96.38 166 SER A CA 1
ATOM 1286 C C . SER A 1 166 ? 14.965 7.864 -0.737 1.00 96.38 166 SER A C 1
ATOM 1288 O O . SER A 1 166 ? 15.583 7.938 0.328 1.00 96.38 166 SER A O 1
ATOM 1290 N N . GLY A 1 167 ? 13.640 7.761 -0.794 1.00 97.12 167 GLY A N 1
ATOM 1291 C CA . GLY A 1 167 ? 12.725 7.915 0.326 1.00 97.12 167 GLY A CA 1
ATOM 1292 C C . GLY A 1 167 ? 11.626 8.936 0.054 1.00 97.12 167 GLY A C 1
ATOM 1293 O O . GLY A 1 167 ? 11.761 9.802 -0.818 1.00 97.12 167 GLY A O 1
ATOM 1294 N N . GLY A 1 168 ? 10.564 8.856 0.848 1.00 97.25 168 GLY A N 1
ATOM 1295 C CA . GLY A 1 168 ? 9.394 9.717 0.754 1.00 97.25 168 GLY A CA 1
ATOM 1296 C C . GLY A 1 168 ? 8.451 9.543 1.940 1.00 97.25 168 GLY A C 1
ATOM 1297 O O . GLY A 1 168 ? 8.646 8.671 2.789 1.00 97.25 168 GLY A O 1
ATOM 1298 N N . THR A 1 169 ? 7.421 10.384 1.979 1.00 97.62 169 THR A N 1
ATOM 1299 C CA . THR A 1 169 ? 6.332 10.304 2.955 1.00 97.62 169 THR A CA 1
ATOM 1300 C C . THR A 1 169 ? 5.019 10.099 2.212 1.00 97.62 169 THR A C 1
ATOM 1302 O O . THR A 1 169 ? 4.733 10.803 1.240 1.00 97.62 169 THR A O 1
ATOM 1305 N N . ILE A 1 170 ? 4.249 9.121 2.678 1.00 98.50 170 ILE A N 1
ATOM 1306 C CA . ILE A 1 170 ? 2.915 8.778 2.199 1.00 98.50 170 ILE A CA 1
ATOM 1307 C C . ILE A 1 170 ? 1.944 9.019 3.349 1.00 98.50 170 ILE A C 1
ATOM 1309 O O . ILE A 1 170 ? 2.204 8.597 4.479 1.00 98.50 170 ILE A O 1
ATOM 1313 N N . THR A 1 171 ? 0.821 9.670 3.069 1.00 98.44 171 THR A N 1
ATOM 1314 C CA . THR A 1 171 ? -0.211 9.949 4.074 1.00 98.44 171 THR A CA 1
ATOM 1315 C C . THR A 1 171 ? -1.557 9.423 3.600 1.00 98.44 171 THR A C 1
ATOM 1317 O O . THR A 1 171 ? -1.962 9.705 2.479 1.00 98.44 171 THR A O 1
ATOM 1320 N N . LEU A 1 172 ? -2.260 8.685 4.454 1.00 98.62 172 LEU A N 1
ATOM 1321 C CA . LEU A 1 172 ? -3.614 8.191 4.225 1.00 98.62 172 LEU A CA 1
ATOM 1322 C C . LEU A 1 172 ? -4.560 8.895 5.196 1.00 98.62 172 LEU A C 1
ATOM 1324 O O . LEU A 1 172 ? -4.446 8.675 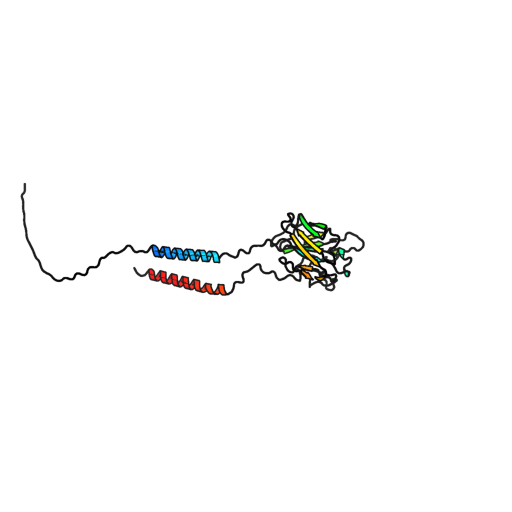6.397 1.00 98.62 172 LEU A O 1
ATOM 1328 N N . CYS A 1 173 ? -5.498 9.701 4.707 1.00 98.44 173 CYS A N 1
ATOM 1329 C CA . CYS A 1 173 ? -6.421 10.461 5.552 1.00 98.44 173 CYS A CA 1
ATOM 1330 C C . CYS A 1 173 ? -7.887 10.105 5.296 1.00 98.44 173 CYS A C 1
ATOM 1332 O O . CYS A 1 173 ? -8.299 9.891 4.151 1.00 98.44 173 CYS A O 1
ATOM 1334 N N . SER A 1 174 ? -8.683 10.111 6.368 1.00 97.75 174 SER A N 1
ATOM 1335 C CA . SER A 1 174 ? -10.143 10.049 6.303 1.00 97.75 174 SER A CA 1
ATOM 1336 C C . SER A 1 174 ? -10.723 11.288 5.594 1.00 97.75 174 SER A C 1
ATOM 1338 O O . SER A 1 174 ? -10.063 12.330 5.553 1.00 97.75 174 SER A O 1
ATOM 1340 N N . PRO A 1 175 ? -11.967 11.233 5.072 1.00 97.12 175 PRO A N 1
ATOM 1341 C CA . PRO A 1 175 ? -12.564 12.349 4.325 1.00 97.12 175 PRO A CA 1
ATOM 1342 C C . PRO A 1 175 ? -12.661 13.665 5.114 1.00 97.12 175 PRO A C 1
ATOM 1344 O O . PRO A 1 175 ? -12.630 14.754 4.545 1.00 97.12 175 PRO A O 1
ATOM 1347 N N . ASP A 1 176 ? -12.806 13.565 6.435 1.00 95.94 176 ASP A N 1
ATOM 1348 C CA . ASP A 1 176 ? -12.893 14.690 7.367 1.00 95.94 176 ASP A CA 1
ATOM 1349 C C . ASP A 1 176 ? -11.542 15.052 8.010 1.00 95.94 176 ASP A C 1
ATOM 1351 O O . ASP A 1 176 ? -11.493 15.950 8.851 1.00 95.94 176 ASP A O 1
ATOM 1355 N N . PHE A 1 177 ? -10.460 14.358 7.632 1.00 95.06 177 PHE A N 1
ATOM 1356 C CA . PHE A 1 177 ? -9.114 14.486 8.201 1.00 95.06 177 PHE A CA 1
ATOM 1357 C C . PHE A 1 177 ? -9.045 14.280 9.725 1.00 95.06 177 PHE A C 1
ATOM 1359 O O . PHE A 1 177 ? -8.070 14.676 10.366 1.00 95.06 177 PHE A O 1
ATOM 1366 N N . SER A 1 178 ? -10.062 13.658 10.331 1.00 94.94 178 SER A N 1
ATOM 1367 C CA . SER A 1 178 ? -10.050 13.316 11.759 1.00 94.94 178 SER A CA 1
ATOM 1368 C C . SER A 1 178 ? -9.063 12.192 12.079 1.00 94.94 178 SER A C 1
ATOM 1370 O O . SER A 1 178 ? -8.578 12.094 13.209 1.00 94.94 178 SER A O 1
ATOM 1372 N N . TYR A 1 179 ? -8.729 11.377 11.077 1.00 95.06 179 TYR A N 1
ATOM 1373 C CA . TYR A 1 179 ? -7.704 10.352 11.137 1.00 95.06 179 TYR A CA 1
ATOM 1374 C C . TYR A 1 179 ? -6.764 10.474 9.938 1.00 95.06 179 TYR A C 1
ATOM 1376 O O . TYR A 1 179 ? -7.220 10.559 8.798 1.00 95.06 179 TYR A O 1
ATOM 1384 N N . CYS A 1 180 ? -5.459 10.416 10.203 1.00 96.62 180 CYS A N 1
ATOM 1385 C CA . CYS A 1 180 ? -4.443 10.242 9.176 1.00 96.62 180 CYS A CA 1
ATOM 1386 C C . CYS A 1 180 ? -3.385 9.241 9.646 1.00 96.62 180 CYS A C 1
ATOM 1388 O O . CYS A 1 180 ? -2.791 9.400 10.716 1.00 96.62 180 CYS A O 1
ATOM 1390 N N . ASP A 1 181 ? -3.129 8.231 8.825 1.00 97.69 181 ASP A N 1
ATOM 1391 C CA . ASP A 1 181 ? -1.955 7.383 8.929 1.00 97.69 181 ASP A CA 1
ATOM 1392 C C . ASP A 1 181 ? -0.836 7.945 8.045 1.00 97.69 181 ASP A C 1
ATOM 1394 O O . ASP A 1 181 ? -1.077 8.570 7.017 1.00 97.69 181 ASP A O 1
ATOM 1398 N N . GLU A 1 182 ? 0.406 7.728 8.455 1.00 96.81 182 GLU A N 1
ATOM 1399 C CA . GLU A 1 182 ? 1.585 8.222 7.748 1.00 96.81 182 GLU A CA 1
ATOM 1400 C C . GLU A 1 182 ? 2.655 7.137 7.741 1.00 96.81 182 GLU A C 1
ATOM 1402 O O . GLU A 1 182 ? 2.899 6.496 8.775 1.00 96.81 182 GLU A O 1
ATOM 1407 N N . ALA A 1 183 ? 3.290 6.967 6.586 1.00 97.38 183 ALA A N 1
ATOM 1408 C CA . ALA A 1 183 ? 4.442 6.116 6.370 1.00 97.38 183 ALA A CA 1
ATOM 1409 C C . ALA A 1 183 ? 5.578 6.953 5.778 1.00 97.38 183 ALA A C 1
ATOM 1411 O O . ALA A 1 183 ? 5.420 7.566 4.725 1.00 97.38 183 ALA A O 1
ATOM 1412 N N . THR A 1 184 ? 6.729 6.969 6.446 1.00 97.12 184 THR A N 1
ATOM 1413 C CA . THR A 1 184 ? 7.957 7.552 5.899 1.00 97.12 184 THR A CA 1
ATOM 1414 C C . THR A 1 184 ? 8.941 6.426 5.635 1.00 97.12 184 THR A C 1
ATOM 1416 O O . THR A 1 184 ? 9.249 5.657 6.546 1.00 97.12 184 THR A O 1
ATOM 1419 N N . TYR A 1 185 ? 9.433 6.341 4.402 1.00 97.00 185 TYR A N 1
ATOM 1420 C CA . TYR A 1 185 ? 10.414 5.347 3.982 1.00 97.00 185 TYR A CA 1
ATOM 1421 C C . TYR A 1 185 ? 11.698 6.012 3.489 1.00 97.00 185 TYR A C 1
ATOM 1423 O O . TYR A 1 185 ? 11.707 7.162 3.048 1.00 97.00 185 TYR A O 1
ATOM 1431 N N . THR A 1 186 ? 12.805 5.280 3.570 1.00 97.56 186 THR A N 1
ATOM 1432 C CA . THR A 1 186 ? 14.114 5.696 3.058 1.00 97.56 186 THR A CA 1
ATOM 1433 C C . THR A 1 186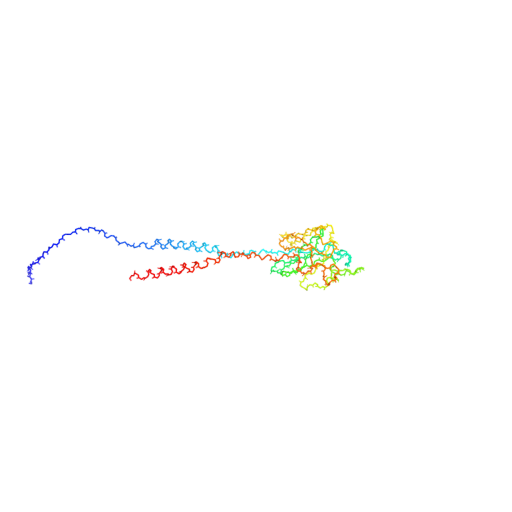 ? 14.832 4.491 2.483 1.00 97.56 186 THR A C 1
ATOM 1435 O O . THR A 1 186 ? 14.666 3.383 2.990 1.00 97.56 186 THR A O 1
ATOM 1438 N N . LYS A 1 187 ? 15.729 4.708 1.516 1.00 96.19 187 LYS A N 1
ATOM 1439 C CA . LYS A 1 187 ? 16.536 3.613 0.950 1.00 96.19 187 LYS A CA 1
ATOM 1440 C C . LYS A 1 187 ? 17.349 2.822 1.980 1.00 96.19 187 LYS A C 1
ATOM 1442 O O . LYS A 1 187 ? 17.688 1.666 1.766 1.00 96.19 187 LYS A O 1
ATOM 1447 N N . SER A 1 188 ? 17.696 3.444 3.112 1.00 97.00 188 SER A N 1
ATOM 1448 C CA . SER A 1 188 ? 18.434 2.785 4.198 1.00 97.00 188 SER A CA 1
ATOM 1449 C C . SER A 1 188 ? 17.611 1.751 4.965 1.00 97.00 188 SER A C 1
ATOM 1451 O O . SER A 1 188 ? 18.189 0.995 5.739 1.00 97.00 188 SER A O 1
ATOM 1453 N N . MET A 1 189 ? 16.291 1.717 4.771 1.00 96.38 189 MET A N 1
ATOM 1454 C CA . MET A 1 189 ? 15.407 0.729 5.391 1.00 96.38 189 MET A CA 1
ATOM 1455 C C . MET A 1 189 ? 15.404 -0.614 4.644 1.00 96.38 189 MET A C 1
ATOM 1457 O O . MET A 1 189 ? 14.881 -1.575 5.192 1.00 96.38 189 MET A O 1
ATOM 1461 N N . GLY A 1 190 ? 16.023 -0.703 3.458 1.00 95.00 190 GLY A N 1
ATOM 1462 C CA . GLY A 1 190 ? 16.032 -1.892 2.592 1.00 95.00 190 GLY A CA 1
ATOM 1463 C C . GLY A 1 190 ? 14.937 -1.842 1.523 1.00 95.00 190 GLY A C 1
ATOM 1464 O O . GLY A 1 190 ? 14.415 -0.755 1.269 1.00 95.00 190 GLY A O 1
ATOM 1465 N N . ALA A 1 191 ? 14.611 -2.988 0.904 1.00 94.00 191 ALA A N 1
ATOM 1466 C CA . ALA A 1 191 ? 13.593 -3.088 -0.154 1.00 94.00 191 ALA A CA 1
ATOM 1467 C C . ALA A 1 191 ? 13.881 -2.140 -1.331 1.00 94.00 191 ALA A C 1
ATOM 1469 O O . ALA A 1 191 ? 13.085 -1.279 -1.687 1.00 94.00 191 ALA A O 1
ATOM 1470 N N . ASN A 1 192 ? 15.115 -2.204 -1.832 1.00 93.19 192 ASN A N 1
ATOM 1471 C CA . ASN A 1 192 ? 15.698 -1.185 -2.703 1.00 93.19 192 ASN A CA 1
ATOM 1472 C C . ASN A 1 192 ? 16.186 -1.813 -4.013 1.00 93.19 192 ASN A C 1
ATOM 1474 O O . ASN A 1 192 ? 17.398 -1.906 -4.244 1.00 93.19 192 ASN A O 1
ATOM 1478 N N . GLY A 1 193 ? 15.247 -2.253 -4.849 1.00 90.81 193 GLY A N 1
ATOM 1479 C CA . GLY A 1 193 ? 15.525 -2.898 -6.132 1.00 90.81 193 GLY A CA 1
ATOM 1480 C C . GLY A 1 193 ? 15.930 -4.368 -6.011 1.00 90.81 193 GLY A C 1
ATOM 1481 O O . GLY A 1 193 ? 16.548 -4.908 -6.928 1.00 90.81 193 GLY A O 1
ATOM 1482 N N . ASP A 1 194 ? 15.640 -5.006 -4.875 1.00 87.88 194 ASP A N 1
ATOM 1483 C CA . ASP A 1 194 ? 16.002 -6.391 -4.547 1.00 87.88 194 ASP A CA 1
ATOM 1484 C C . ASP A 1 194 ? 14.802 -7.353 -4.523 1.00 87.88 194 ASP A C 1
ATOM 1486 O O . ASP A 1 194 ? 14.958 -8.504 -4.125 1.00 87.88 194 ASP A O 1
ATOM 1490 N N . GLY A 1 195 ? 13.622 -6.901 -4.961 1.00 87.75 195 GLY A N 1
ATOM 1491 C CA . GLY A 1 195 ? 12.376 -7.680 -4.927 1.00 87.75 195 GLY A CA 1
ATOM 1492 C C . GLY A 1 195 ? 11.663 -7.650 -3.575 1.00 87.75 195 GLY A C 1
ATOM 1493 O O . GLY A 1 195 ? 10.497 -8.022 -3.482 1.00 87.75 195 GLY A O 1
ATOM 1494 N N . SER A 1 196 ? 12.314 -7.167 -2.514 1.00 92.12 196 SER A N 1
ATOM 1495 C CA . SER A 1 196 ? 11.610 -6.894 -1.265 1.00 92.12 196 SER A CA 1
ATOM 1496 C C . SER A 1 196 ? 10.809 -5.599 -1.363 1.00 92.12 196 SER A C 1
ATOM 1498 O O . SER A 1 196 ? 11.256 -4.611 -1.942 1.00 92.12 196 SER A O 1
ATOM 1500 N N . SER A 1 197 ? 9.655 -5.594 -0.713 1.00 95.44 197 SER A N 1
ATOM 1501 C CA . SER A 1 197 ? 8.856 -4.418 -0.370 1.00 95.44 197 SER A CA 1
ATOM 1502 C C . SER A 1 197 ? 9.155 -3.992 1.072 1.00 95.44 197 SER A C 1
ATOM 1504 O O . SER A 1 197 ? 9.738 -4.749 1.853 1.00 95.44 197 SER A O 1
ATOM 1506 N N . LEU A 1 198 ? 8.770 -2.776 1.466 1.00 97.31 198 LEU A N 1
ATOM 1507 C CA . LEU A 1 198 ? 8.742 -2.387 2.878 1.00 97.31 198 LEU A CA 1
ATOM 1508 C C . LEU A 1 198 ? 7.395 -2.739 3.489 1.00 97.31 198 LEU A C 1
ATOM 1510 O O . LEU A 1 198 ? 6.378 -2.160 3.125 1.00 97.31 198 LEU A O 1
ATOM 1514 N N . GLU A 1 199 ? 7.412 -3.597 4.498 1.00 97.56 199 GLU A N 1
ATOM 1515 C CA . GLU A 1 199 ? 6.232 -4.052 5.218 1.00 97.56 199 GLU A CA 1
ATOM 1516 C C . GLU A 1 199 ? 6.165 -3.439 6.618 1.00 97.56 199 GLU A C 1
ATOM 1518 O O . GLU A 1 199 ? 7.157 -3.392 7.358 1.00 97.56 199 GLU A O 1
ATOM 1523 N N . ARG A 1 200 ? 4.972 -3.012 7.035 1.00 96.50 200 ARG A N 1
ATOM 1524 C CA . ARG A 1 200 ? 4.716 -2.609 8.417 1.00 96.50 200 ARG A CA 1
ATOM 1525 C C . ARG A 1 200 ? 4.688 -3.845 9.324 1.00 96.50 200 ARG A C 1
ATOM 1527 O O . ARG A 1 200 ? 3.974 -4.811 9.068 1.00 96.50 200 ARG A O 1
ATOM 1534 N N . VAL A 1 201 ? 5.408 -3.799 10.445 1.00 94.38 201 VAL A N 1
ATOM 1535 C CA . VAL A 1 201 ? 5.541 -4.930 11.394 1.00 94.38 201 VAL A CA 1
ATOM 1536 C C . VAL A 1 201 ? 4.248 -5.201 12.180 1.00 94.38 201 VAL A C 1
ATOM 1538 O O . VAL A 1 201 ? 3.978 -6.324 12.621 1.00 94.38 201 VAL A O 1
ATOM 1541 N N . SER A 1 202 ? 3.441 -4.167 12.401 1.00 91.12 202 SER A N 1
ATOM 1542 C CA . SER A 1 202 ? 2.120 -4.266 13.022 1.00 91.12 202 SER A CA 1
ATOM 1543 C C . SER A 1 202 ? 1.267 -3.071 12.623 1.00 91.12 202 SER A C 1
ATOM 1545 O O . SER A 1 202 ? 1.753 -1.944 12.611 1.00 91.12 202 SER A O 1
ATOM 1547 N N . ALA A 1 203 ? -0.034 -3.277 12.414 1.00 90.62 203 ALA A N 1
ATOM 1548 C CA . ALA A 1 203 ? -0.976 -2.189 12.147 1.00 90.62 203 ALA A CA 1
ATOM 1549 C C . ALA A 1 203 ? -0.999 -1.113 13.253 1.00 90.62 203 ALA A C 1
ATOM 1551 O O . ALA A 1 203 ? -1.354 0.034 12.996 1.00 90.62 203 ALA A O 1
ATOM 1552 N N . SER A 1 204 ? -0.608 -1.463 14.484 1.00 88.38 204 SER A N 1
ATOM 1553 C CA . SER A 1 204 ? -0.527 -0.528 15.611 1.00 88.38 204 SER A CA 1
ATOM 1554 C C . SER A 1 204 ? 0.853 0.115 15.795 1.00 88.38 204 SER A C 1
ATOM 1556 O O . SER A 1 204 ? 1.014 0.924 16.708 1.00 88.38 204 SER A O 1
ATOM 1558 N N . SER A 1 205 ? 1.861 -0.267 15.005 1.00 87.56 205 SER A N 1
ATOM 1559 C CA . SER A 1 205 ? 3.209 0.302 15.076 1.00 87.56 205 SER A CA 1
ATOM 1560 C C . SER A 1 205 ? 3.505 1.194 13.867 1.00 87.56 205 SER A C 1
ATOM 1562 O O .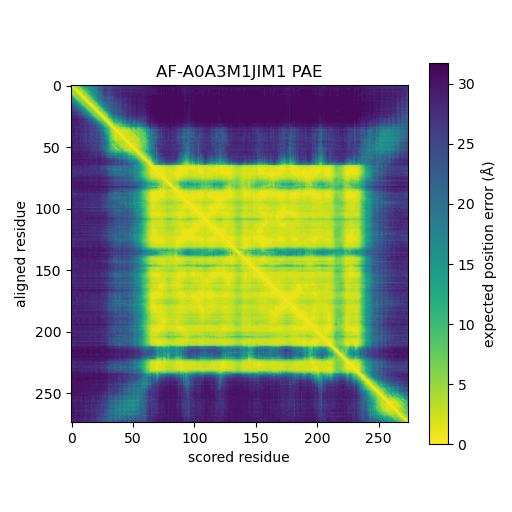 SER A 1 205 ? 2.751 1.257 12.897 1.00 87.56 205 SER A O 1
ATOM 1564 N N . LYS A 1 206 ? 4.617 1.926 13.954 1.00 89.69 206 LYS A N 1
ATOM 1565 C CA . LYS A 1 206 ? 5.236 2.659 12.837 1.00 89.69 206 LYS A CA 1
ATOM 1566 C C . LYS A 1 206 ? 6.560 2.012 12.427 1.00 89.69 206 LYS A C 1
ATOM 1568 O O . LYS A 1 206 ? 7.429 2.670 11.866 1.00 89.69 206 LYS A O 1
ATOM 1573 N N . GLU A 1 207 ? 6.735 0.745 12.791 1.00 94.06 207 GLU A N 1
ATOM 1574 C CA . GLU A 1 207 ? 7.936 -0.025 12.495 1.00 94.06 207 GLU A CA 1
ATOM 1575 C C . GLU A 1 207 ? 7.780 -0.701 11.139 1.00 94.06 207 GLU A C 1
ATOM 1577 O O . GLU A 1 207 ? 6.731 -1.281 10.851 1.00 94.06 207 GLU A O 1
ATOM 1582 N N . TRP A 1 208 ? 8.837 -0.632 10.339 1.00 96.38 208 TRP A N 1
ATOM 1583 C CA . TRP A 1 208 ? 8.891 -1.153 8.981 1.00 96.38 208 TRP A CA 1
ATOM 1584 C C . TRP A 1 208 ? 10.119 -2.040 8.828 1.00 96.38 208 TRP A C 1
ATOM 1586 O O . TRP A 1 208 ? 11.178 -1.728 9.380 1.00 96.38 208 TRP A O 1
ATOM 1596 N N . SER A 1 209 ? 9.985 -3.117 8.069 1.00 96.25 209 SER A N 1
ATOM 1597 C CA . SER A 1 209 ? 11.082 -4.011 7.710 1.00 96.25 209 SER A CA 1
ATOM 1598 C C . SER A 1 209 ? 10.913 -4.446 6.257 1.00 96.25 209 SER A C 1
ATOM 1600 O O . SER A 1 209 ? 9.776 -4.545 5.799 1.00 96.25 209 SER A O 1
ATOM 1602 N N . PRO A 1 210 ? 12.003 -4.727 5.526 1.00 95.81 210 PRO A N 1
ATOM 1603 C CA . PRO A 1 210 ? 11.899 -5.392 4.237 1.00 95.81 210 PRO A CA 1
ATOM 1604 C C . PRO A 1 210 ? 11.163 -6.723 4.375 1.00 95.81 210 PRO A C 1
ATOM 1606 O O . PRO A 1 210 ? 11.388 -7.435 5.364 1.00 95.81 210 PRO A O 1
ATOM 1609 N N . SER A 1 211 ? 10.329 -7.048 3.391 1.00 93.38 211 SER A N 1
ATOM 1610 C CA . SER A 1 211 ? 9.710 -8.361 3.266 1.00 93.38 211 SER A CA 1
ATOM 1611 C C . SER A 1 211 ? 10.772 -9.458 3.205 1.00 93.38 211 SER A C 1
ATOM 1613 O O . SER A 1 211 ? 11.891 -9.261 2.717 1.00 93.38 211 SER A O 1
ATOM 1615 N N . THR A 1 212 ? 10.428 -10.618 3.760 1.00 89.31 212 THR A N 1
ATOM 1616 C CA . THR A 1 212 ? 11.336 -11.766 3.939 1.00 89.31 212 THR A CA 1
ATOM 1617 C C . THR A 1 212 ? 10.975 -12.964 3.072 1.00 89.31 212 THR A C 1
ATOM 1619 O O . THR A 1 212 ? 11.712 -13.949 3.039 1.00 89.31 212 THR A O 1
ATOM 1622 N N . ASP A 1 213 ? 9.839 -12.895 2.392 1.00 75.06 213 ASP A N 1
ATOM 1623 C CA . ASP A 1 213 ? 9.336 -13.900 1.467 1.00 75.06 213 ASP A CA 1
ATOM 1624 C C . ASP A 1 213 ? 9.438 -13.478 -0.000 1.00 75.06 213 ASP A C 1
ATOM 1626 O O . ASP A 1 213 ? 8.988 -14.240 -0.861 1.00 75.06 213 ASP A O 1
ATOM 1630 N N . SER A 1 214 ? 10.084 -12.337 -0.268 1.00 64.81 214 SER A N 1
ATOM 1631 C CA . SER A 1 214 ? 10.484 -11.939 -1.610 1.00 64.81 214 SER A CA 1
ATOM 1632 C C . SER A 1 214 ? 11.392 -12.994 -2.227 1.00 64.81 214 SER A C 1
ATOM 1634 O O . SER A 1 214 ? 12.278 -13.575 -1.590 1.00 64.81 214 SER A O 1
ATOM 1636 N N . ASP A 1 215 ? 11.152 -13.249 -3.502 1.00 56.62 215 ASP A N 1
ATOM 1637 C CA . ASP A 1 215 ? 11.972 -14.134 -4.299 1.00 56.62 215 ASP A CA 1
ATOM 1638 C C . ASP A 1 215 ? 12.251 -13.432 -5.612 1.00 56.62 215 ASP A C 1
ATOM 1640 O O . ASP A 1 215 ? 11.591 -13.692 -6.621 1.00 56.62 215 ASP A O 1
ATOM 1644 N N . ALA A 1 216 ? 13.216 -12.510 -5.534 1.00 53.25 216 ALA A N 1
ATOM 1645 C CA . ALA A 1 216 ? 13.633 -11.633 -6.613 1.00 53.25 216 ALA A CA 1
ATOM 1646 C C . ALA A 1 216 ? 13.482 -12.327 -7.974 1.00 53.25 216 ALA A C 1
ATOM 1648 O O . ALA A 1 216 ? 14.216 -13.272 -8.287 1.00 53.25 216 ALA A O 1
ATOM 1649 N N . LEU A 1 217 ? 12.556 -11.817 -8.793 1.00 53.94 217 LEU A N 1
ATOM 1650 C CA . LEU A 1 217 ? 12.286 -12.286 -10.160 1.00 53.94 217 LEU A CA 1
ATOM 1651 C C . LEU A 1 217 ? 11.515 -13.607 -10.293 1.00 53.94 217 LEU A C 1
ATOM 1653 O O . LEU A 1 217 ? 11.718 -14.324 -11.278 1.00 53.94 217 LEU A O 1
ATOM 1657 N N . TYR A 1 218 ? 10.606 -13.935 -9.371 1.00 54.88 218 TYR A N 1
ATOM 1658 C CA . TYR A 1 218 ? 9.723 -15.104 -9.509 1.00 54.88 218 TYR A CA 1
ATOM 1659 C C . TYR A 1 218 ? 10.483 -16.443 -9.652 1.00 54.88 218 TYR A C 1
ATOM 1661 O O . TYR A 1 218 ? 9.931 -17.418 -10.173 1.00 54.88 218 TYR A O 1
ATOM 1669 N N . ALA A 1 219 ? 11.740 -16.545 -9.200 1.00 51.84 219 ALA A N 1
ATOM 1670 C CA . ALA A 1 219 ? 12.597 -17.712 -9.455 1.00 51.84 219 ALA A CA 1
ATOM 1671 C C . ALA A 1 219 ? 12.004 -19.044 -8.931 1.00 51.84 219 ALA A C 1
ATOM 1673 O O . ALA A 1 219 ? 12.288 -20.120 -9.464 1.00 51.84 219 ALA A O 1
ATOM 1674 N N . SER A 1 220 ? 11.138 -18.968 -7.923 1.00 53.59 220 SER A N 1
ATOM 1675 C CA . SER A 1 220 ? 10.373 -20.043 -7.288 1.00 53.59 220 SER A CA 1
ATOM 1676 C C . SER A 1 220 ? 8.855 -19.926 -7.484 1.00 53.59 220 SER A C 1
ATOM 1678 O O . SER A 1 220 ? 8.111 -20.741 -6.936 1.00 53.59 220 SER A O 1
ATOM 1680 N N . GLY A 1 221 ? 8.377 -18.961 -8.278 1.00 55.62 221 GLY A N 1
ATOM 1681 C CA . GLY A 1 221 ? 6.946 -18.744 -8.517 1.00 55.62 221 GLY A CA 1
ATOM 1682 C C . GLY A 1 221 ? 6.240 -17.866 -7.474 1.00 55.62 221 GLY A C 1
ATOM 1683 O O . GLY A 1 221 ? 5.010 -17.850 -7.453 1.00 55.62 221 GLY A O 1
ATOM 1684 N N . LYS A 1 222 ? 6.981 -17.144 -6.621 1.00 62.47 222 LYS A N 1
ATOM 1685 C CA . LYS A 1 222 ? 6.421 -16.201 -5.641 1.00 62.47 222 LYS A CA 1
ATOM 1686 C C . LYS A 1 222 ? 6.516 -14.744 -6.112 1.00 62.47 222 LYS A C 1
ATOM 1688 O O . LYS A 1 222 ? 7.549 -14.391 -6.675 1.00 62.47 222 LYS A O 1
ATOM 1693 N N . PRO A 1 223 ? 5.469 -13.927 -5.887 1.00 68.81 223 PRO A N 1
ATOM 1694 C CA . PRO A 1 223 ? 5.521 -12.496 -6.156 1.00 68.81 223 PRO A CA 1
ATOM 1695 C C . PRO A 1 223 ? 6.529 -11.795 -5.237 1.00 68.81 223 PRO A C 1
ATOM 1697 O O . PRO A 1 223 ? 6.802 -12.253 -4.129 1.00 68.81 223 PRO A O 1
ATOM 1700 N N . ASP A 1 224 ? 7.045 -10.663 -5.700 1.00 84.88 224 ASP A N 1
ATOM 1701 C CA . ASP A 1 224 ? 7.880 -9.763 -4.907 1.00 84.88 224 ASP A CA 1
ATOM 1702 C C . ASP A 1 224 ? 7.005 -8.947 -3.933 1.00 84.88 224 ASP A C 1
ATOM 1704 O O . ASP A 1 224 ? 6.104 -8.217 -4.360 1.00 84.88 224 ASP A O 1
ATOM 1708 N N . GLY A 1 225 ? 7.256 -9.091 -2.626 1.00 90.12 225 GLY A N 1
ATOM 1709 C CA . GLY A 1 225 ? 6.402 -8.570 -1.546 1.00 90.12 225 GLY A CA 1
ATOM 1710 C C . GLY A 1 225 ? 5.176 -9.446 -1.241 1.00 90.12 225 GLY A C 1
ATOM 1711 O O . GLY A 1 225 ? 5.061 -10.570 -1.731 1.00 90.12 225 GLY A O 1
ATOM 1712 N N . THR A 1 226 ? 4.239 -8.914 -0.451 1.00 93.25 226 THR A N 1
ATOM 1713 C CA . THR A 1 226 ? 2.992 -9.577 -0.028 1.00 93.25 226 THR A CA 1
ATOM 1714 C C . THR A 1 226 ? 1.703 -8.853 -0.448 1.00 93.25 226 THR A C 1
ATOM 1716 O O . THR A 1 226 ? 0.760 -8.806 0.343 1.00 93.25 226 THR A O 1
ATOM 1719 N N . PRO A 1 227 ? 1.579 -8.328 -1.686 1.00 94.56 227 PRO A N 1
ATOM 1720 C CA . PRO A 1 227 ? 0.393 -7.570 -2.067 1.00 94.56 227 PRO A CA 1
ATOM 1721 C C . PRO A 1 227 ? -0.877 -8.424 -1.963 1.00 94.56 227 PRO A C 1
ATOM 1723 O O . PRO A 1 227 ? -1.004 -9.485 -2.577 1.00 94.56 227 PRO A O 1
ATOM 1726 N N . GLY A 1 228 ? -1.844 -7.925 -1.203 1.00 94.50 228 GLY A N 1
ATOM 1727 C CA . GLY A 1 228 ? -3.121 -8.564 -0.925 1.00 94.50 228 GLY A CA 1
ATOM 1728 C C . GLY A 1 228 ? -3.100 -9.596 0.203 1.00 94.50 228 GLY A C 1
ATOM 1729 O O . GLY A 1 228 ? -4.128 -10.235 0.439 1.00 94.50 228 GLY A O 1
ATOM 1730 N N . GLU A 1 229 ? -1.968 -9.781 0.881 1.00 93.62 229 GLU A N 1
ATOM 1731 C CA . GLU A 1 229 ? -1.724 -10.861 1.835 1.00 93.62 229 GLU A CA 1
ATOM 1732 C C . GLU A 1 229 ? -1.147 -10.339 3.162 1.00 93.62 229 GLU A C 1
ATOM 1734 O O . GLU A 1 229 ? -0.876 -9.159 3.375 1.00 93.62 229 GLU A O 1
ATOM 1739 N N . ARG A 1 230 ? -0.983 -11.238 4.136 1.00 93.19 230 ARG A N 1
ATOM 1740 C CA . ARG A 1 230 ? -0.369 -10.878 5.417 1.00 93.19 230 ARG A CA 1
ATOM 1741 C C . ARG A 1 230 ? 1.138 -10.659 5.249 1.00 93.19 230 ARG A C 1
ATOM 1743 O O . ARG A 1 230 ? 1.837 -11.639 5.012 1.00 93.19 230 ARG A O 1
ATOM 1750 N N . ASN A 1 231 ? 1.614 -9.451 5.579 1.00 94.75 231 ASN A N 1
ATOM 1751 C CA . ASN A 1 231 ? 3.041 -9.113 5.712 1.00 94.75 231 ASN A CA 1
ATOM 1752 C C . ASN A 1 231 ? 3.867 -10.251 6.331 1.00 94.75 231 ASN A C 1
ATOM 1754 O O . ASN A 1 231 ? 3.560 -10.751 7.427 1.00 94.75 231 ASN A O 1
ATOM 1758 N N . SER A 1 232 ? 4.953 -10.614 5.662 1.00 93.38 232 SER A N 1
ATOM 1759 C CA . SER A 1 232 ? 5.899 -11.642 6.090 1.00 93.38 232 SER A CA 1
ATOM 1760 C C . SER A 1 232 ? 6.583 -11.316 7.427 1.00 93.38 232 SER A C 1
ATOM 1762 O O . SER A 1 232 ? 6.835 -12.214 8.236 1.00 93.38 232 SER A O 1
ATOM 1764 N N . VAL A 1 233 ? 6.796 -10.030 7.722 1.00 91.81 233 VAL A N 1
ATOM 1765 C CA . VAL A 1 233 ? 7.383 -9.538 8.981 1.00 91.81 233 VAL A CA 1
ATOM 1766 C C . VAL A 1 233 ? 6.341 -9.244 10.058 1.00 91.81 233 VAL A C 1
ATOM 1768 O O . VAL A 1 233 ? 6.701 -8.818 11.161 1.00 91.81 233 VAL A O 1
ATOM 1771 N N . ALA A 1 234 ? 5.048 -9.460 9.777 1.00 83.44 234 ALA A N 1
ATOM 1772 C CA . ALA A 1 234 ? 4.001 -9.145 10.737 1.00 83.44 234 ALA A CA 1
ATOM 1773 C C . ALA A 1 234 ? 4.193 -9.938 12.030 1.00 83.44 234 ALA A C 1
ATOM 1775 O O . ALA A 1 234 ? 4.102 -11.176 12.065 1.00 83.44 234 ALA A O 1
ATOM 1776 N N . SER A 1 235 ? 4.355 -9.198 13.125 1.00 73.88 235 SER A N 1
ATOM 1777 C CA . SER A 1 235 ? 4.294 -9.755 14.472 1.00 73.88 235 SER A CA 1
ATOM 1778 C C . SER A 1 235 ? 2.988 -10.539 14.646 1.00 73.88 235 SER A C 1
ATOM 1780 O O . SER A 1 235 ? 1.940 -10.177 14.097 1.00 73.88 235 SER A O 1
ATOM 1782 N N . SER A 1 236 ? 3.040 -11.674 15.354 1.00 57.28 236 SER A N 1
ATOM 1783 C CA . SER A 1 236 ? 1.808 -12.386 15.720 1.00 57.28 236 SER A CA 1
ATOM 1784 C C . SER A 1 236 ? 0.859 -11.384 16.373 1.00 57.28 236 SER A C 1
ATOM 1786 O O . SER A 1 236 ? 1.349 -10.585 17.176 1.00 57.28 236 SER A O 1
ATOM 1788 N N . PRO A 1 237 ? -0.447 -11.387 16.036 1.00 52.28 237 PRO A N 1
ATOM 1789 C CA . PRO A 1 237 ? -1.376 -10.425 16.603 1.00 52.28 237 PRO A CA 1
ATOM 1790 C C . PRO A 1 237 ? -1.203 -10.457 18.116 1.00 52.28 237 PRO A C 1
ATOM 1792 O O . PRO A 1 237 ? -1.392 -11.502 18.747 1.00 52.28 237 PRO A O 1
ATOM 1795 N N . SER A 1 238 ? -0.764 -9.335 18.686 1.00 41.09 238 SER A N 1
ATOM 1796 C CA . SER A 1 238 ? -0.794 -9.165 20.125 1.00 41.09 238 SER A CA 1
ATOM 1797 C C . SER A 1 238 ? -2.262 -9.286 20.482 1.00 41.09 238 SER A C 1
ATOM 1799 O O . SER A 1 238 ? -3.078 -8.445 20.112 1.00 41.09 238 SER A O 1
ATOM 1801 N N . VAL A 1 239 ? -2.628 -10.415 21.086 1.00 39.97 239 VAL A N 1
ATOM 1802 C CA . VAL A 1 239 ? -3.994 -10.643 21.535 1.00 39.97 239 VAL A CA 1
ATOM 1803 C C . VAL A 1 239 ? -4.374 -9.406 22.353 1.00 39.97 239 VAL A C 1
ATOM 1805 O O . VAL A 1 239 ? -3.686 -9.143 23.345 1.00 39.97 239 VAL A O 1
ATOM 1808 N N . PRO A 1 240 ? -5.384 -8.613 21.939 1.00 43.19 240 PRO A N 1
ATOM 1809 C CA . PRO A 1 240 ? -5.755 -7.400 22.650 1.00 43.19 240 PRO A CA 1
ATOM 1810 C C . PRO A 1 240 ? -6.085 -7.797 24.078 1.00 43.19 240 PRO A C 1
ATOM 1812 O O . PRO A 1 240 ? -7.057 -8.516 24.289 1.00 43.19 240 PRO A O 1
ATOM 1815 N N . GLY A 1 241 ? -5.201 -7.417 25.006 1.00 44.06 241 GLY A N 1
ATOM 1816 C CA . GLY A 1 241 ? -5.184 -7.798 26.414 1.00 44.06 241 GLY A CA 1
ATOM 1817 C C . GLY A 1 241 ? -6.214 -8.851 26.810 1.00 44.06 241 GLY A C 1
ATOM 1818 O O . GLY A 1 241 ? -7.191 -8.520 27.476 1.00 44.06 241 GLY A O 1
ATOM 1819 N N . VAL A 1 242 ? -5.979 -10.127 26.485 1.00 40.28 242 VAL A N 1
ATOM 1820 C CA . VAL A 1 242 ? -6.416 -11.140 27.445 1.00 40.28 242 VAL A CA 1
ATOM 1821 C C . VAL A 1 242 ? -5.533 -10.827 28.643 1.00 40.28 242 VAL A C 1
ATOM 1823 O O . VAL A 1 242 ? -4.312 -10.942 28.495 1.00 40.28 242 VAL A O 1
ATOM 1826 N N . PRO A 1 243 ? -6.068 -10.325 29.775 1.00 41.84 243 PRO A N 1
ATOM 1827 C CA . PRO A 1 243 ? -5.245 -10.230 30.962 1.00 41.84 243 PRO A CA 1
ATOM 1828 C C . PRO A 1 243 ? -4.674 -11.628 31.126 1.00 41.84 243 PRO A C 1
ATOM 1830 O O . PRO A 1 243 ? -5.448 -12.587 31.202 1.00 41.84 243 PRO A O 1
ATOM 1833 N N . GLU A 1 244 ? -3.346 -11.769 31.081 1.00 46.12 244 GLU A 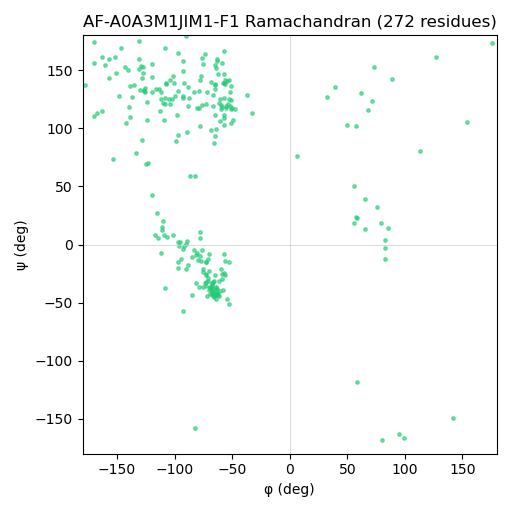N 1
ATOM 1834 C CA . GLU A 1 244 ? -2.724 -12.990 31.557 1.00 46.12 244 GLU A CA 1
ATOM 1835 C C . GLU A 1 244 ? -3.351 -13.200 32.924 1.00 46.12 244 GLU A C 1
ATOM 1837 O O . GLU A 1 244 ? -3.144 -12.405 33.848 1.00 46.12 244 GLU A O 1
ATOM 1842 N N . PHE A 1 245 ? -4.241 -14.188 33.024 1.00 46.03 245 PHE A N 1
ATOM 1843 C CA . PHE A 1 245 ? -4.811 -14.561 34.294 1.00 46.03 245 PHE A CA 1
ATOM 1844 C C . PHE A 1 245 ? -3.613 -15.080 35.064 1.00 46.03 245 PHE A C 1
ATOM 1846 O O . PHE A 1 245 ? -3.228 -16.240 34.924 1.00 46.03 245 PHE A O 1
ATOM 1853 N N . SER A 1 246 ? -2.983 -14.183 35.827 1.00 43.72 246 SER A N 1
ATOM 1854 C CA . SER A 1 246 ? -1.963 -14.534 36.788 1.00 43.72 246 SER A CA 1
ATOM 1855 C C . SER A 1 246 ? -2.557 -15.689 37.567 1.00 43.72 246 SER A C 1
ATOM 1857 O O . SER A 1 246 ? -3.612 -15.563 38.198 1.00 43.72 246 SER A O 1
ATOM 1859 N N . THR A 1 247 ? -1.916 -16.846 37.462 1.00 48.09 247 THR A N 1
ATOM 1860 C CA . THR A 1 247 ? -2.360 -18.116 38.046 1.00 48.09 247 THR A CA 1
ATOM 1861 C C . THR A 1 247 ? -2.558 -18.023 39.566 1.00 48.09 247 THR A C 1
ATOM 1863 O O . THR A 1 247 ? -3.173 -18.895 40.175 1.00 48.09 247 THR A O 1
ATOM 1866 N N . HIS A 1 248 ? -2.155 -16.907 40.180 1.00 47.12 248 HIS A N 1
ATOM 1867 C CA . HIS A 1 248 ? -2.465 -16.516 41.550 1.00 47.12 248 HIS A CA 1
ATOM 1868 C C . HIS A 1 248 ? -3.960 -16.248 41.815 1.00 47.12 248 HIS A C 1
ATOM 1870 O O . HIS A 1 248 ? -4.405 -16.439 42.946 1.00 47.12 248 HIS A O 1
ATOM 1876 N N . ALA A 1 249 ? -4.767 -15.870 40.814 1.00 43.66 249 ALA A N 1
ATOM 1877 C CA . ALA A 1 249 ? -6.209 -15.653 40.994 1.00 43.66 249 ALA A CA 1
ATOM 1878 C C . ALA A 1 249 ? -6.996 -16.969 41.173 1.00 43.66 249 ALA A C 1
ATOM 1880 O O . ALA A 1 249 ? -8.021 -16.997 41.859 1.00 43.66 249 ALA A O 1
ATOM 1881 N N . MET A 1 250 ? -6.495 -18.089 40.637 1.00 47.44 250 MET A N 1
ATOM 1882 C CA . MET A 1 250 ? -7.130 -19.405 40.794 1.00 47.44 250 MET A CA 1
ATOM 1883 C C . MET A 1 250 ? -6.976 -20.002 42.202 1.00 47.44 250 MET A C 1
ATOM 1885 O O . MET A 1 250 ? -7.738 -20.899 42.565 1.00 47.44 250 MET A O 1
ATOM 1889 N N . LEU A 1 251 ? -6.068 -19.486 43.043 1.00 47.09 251 LEU A N 1
ATOM 1890 C CA . LEU A 1 251 ? -5.878 -20.009 44.402 1.00 47.09 251 LEU A CA 1
ATOM 1891 C C . LEU A 1 251 ? -6.946 -19.555 45.416 1.00 47.09 251 LEU A C 1
ATOM 1893 O O . LEU A 1 251 ? -7.001 -20.093 46.523 1.00 47.09 251 LEU A O 1
ATOM 1897 N N . LEU A 1 252 ? -7.820 -18.604 45.065 1.00 45.00 252 LEU A N 1
ATOM 1898 C CA . LEU A 1 252 ? -8.852 -18.090 45.980 1.00 45.00 252 LEU A CA 1
ATOM 1899 C C . LEU A 1 252 ? -10.237 -18.737 45.793 1.00 45.00 252 LEU A C 1
ATOM 1901 O O . LEU A 1 252 ? -11.072 -18.666 46.698 1.00 45.00 252 LEU A O 1
ATOM 1905 N N . ALA A 1 253 ? -10.476 -19.446 44.685 1.00 47.06 253 ALA A N 1
ATOM 1906 C CA . ALA A 1 253 ? -11.723 -20.180 44.449 1.00 47.06 253 ALA A CA 1
ATOM 1907 C C . ALA A 1 253 ? -12.054 -21.250 45.524 1.00 47.06 253 ALA A C 1
ATOM 1909 O O . ALA A 1 253 ? -13.221 -21.340 45.932 1.00 47.06 253 ALA A O 1
ATOM 1910 N N . PRO A 1 254 ? -11.091 -22.024 46.076 1.00 49.81 254 PRO A N 1
ATOM 1911 C CA . PRO A 1 254 ? -11.413 -22.993 47.125 1.00 49.81 254 PRO A CA 1
ATOM 1912 C C . PRO A 1 254 ? -11.674 -22.346 48.498 1.00 49.81 254 PRO A C 1
ATOM 1914 O O . PRO A 1 254 ? -12.381 -22.935 49.318 1.00 49.81 254 PRO A O 1
ATOM 1917 N N . LEU A 1 255 ? -11.199 -21.120 48.756 1.00 49.38 255 LEU A N 1
ATOM 1918 C CA . LEU A 1 255 ? -11.461 -20.418 50.024 1.00 49.38 255 LEU A CA 1
ATOM 1919 C C . LEU A 1 255 ? -12.923 -19.961 50.150 1.00 49.38 255 LEU A C 1
ATOM 1921 O O . LEU A 1 255 ? -13.485 -19.978 51.249 1.00 49.38 255 LEU A O 1
ATOM 1925 N N . PHE A 1 256 ? -13.579 -19.643 49.031 1.00 48.25 256 PHE A N 1
ATOM 1926 C CA . PHE A 1 256 ? -14.983 -19.222 49.019 1.00 48.25 256 PHE A CA 1
ATOM 1927 C C . PHE A 1 256 ? -15.941 -20.369 49.386 1.00 48.25 256 PHE A C 1
ATOM 1929 O O . PHE A 1 256 ? -16.897 -20.176 50.139 1.00 48.25 256 PHE A O 1
ATOM 1936 N N . SER A 1 257 ? -15.638 -21.592 48.935 1.00 56.12 257 SER A N 1
ATOM 1937 C CA . SER A 1 257 ? -16.420 -22.794 49.266 1.00 56.12 257 SER A CA 1
ATOM 1938 C C . SER A 1 257 ? -16.293 -23.181 50.743 1.00 56.12 257 SER A C 1
ATOM 1940 O O . SER A 1 257 ? -17.281 -23.566 51.375 1.00 56.12 257 SER A O 1
ATOM 1942 N N . VAL A 1 258 ? -15.099 -23.019 51.326 1.00 56.94 258 VAL A N 1
ATOM 1943 C CA . VAL A 1 258 ? -14.857 -23.269 52.756 1.00 56.94 258 VAL A CA 1
ATOM 1944 C C . VAL A 1 258 ? -15.568 -22.224 53.622 1.00 56.94 258 VAL A C 1
ATOM 1946 O O . VAL A 1 258 ? -16.225 -22.590 54.598 1.00 56.94 258 VAL A O 1
ATOM 1949 N N . LEU A 1 259 ? -15.534 -20.942 53.242 1.00 50.16 259 LEU A N 1
ATOM 1950 C CA . LEU A 1 259 ? -16.231 -19.877 53.971 1.00 50.16 259 LEU A CA 1
ATOM 1951 C C . LEU A 1 259 ? -17.760 -20.064 53.945 1.00 50.16 259 LEU A C 1
ATOM 1953 O O . LEU A 1 259 ? -18.410 -19.966 54.990 1.00 50.16 259 LEU A O 1
ATOM 1957 N N . LEU A 1 260 ? -18.340 -20.426 52.792 1.00 53.97 260 LEU A N 1
ATOM 1958 C CA . LEU A 1 260 ? -19.772 -20.735 52.675 1.00 53.97 260 LEU A CA 1
ATOM 1959 C C . LEU A 1 260 ? -20.173 -21.961 53.512 1.00 53.97 260 LEU A C 1
ATOM 1961 O O . LEU A 1 260 ? -21.241 -21.971 54.131 1.00 53.97 260 LEU A O 1
ATOM 1965 N N . ALA A 1 261 ? -19.323 -22.990 53.565 1.00 56.34 261 ALA A N 1
ATOM 1966 C CA . ALA A 1 261 ? -19.559 -24.179 54.381 1.00 56.34 261 ALA A CA 1
ATOM 1967 C C . ALA A 1 261 ? -19.496 -23.872 55.891 1.00 56.34 261 ALA A C 1
ATOM 1969 O O . ALA A 1 261 ? -20.332 -24.365 56.655 1.00 56.34 261 ALA A O 1
ATOM 1970 N N . VAL A 1 262 ? -18.560 -23.021 56.326 1.00 59.56 262 VAL A N 1
ATOM 1971 C CA . VAL A 1 262 ? -18.435 -22.575 57.726 1.00 59.56 262 VAL A CA 1
ATOM 1972 C C . VAL A 1 262 ? -19.638 -21.725 58.149 1.00 59.56 262 VAL A C 1
ATOM 1974 O O . VAL A 1 262 ? -20.189 -21.939 59.233 1.00 59.56 262 VAL A O 1
ATOM 1977 N N . LEU A 1 263 ? -20.107 -20.822 57.284 1.00 52.44 263 LEU A N 1
ATOM 1978 C CA . LEU A 1 263 ? -21.289 -19.995 57.545 1.00 52.44 263 LEU A CA 1
ATOM 1979 C C . LEU A 1 263 ? -22.580 -20.831 57.604 1.00 52.44 263 LEU A C 1
ATOM 1981 O O . LEU A 1 263 ? -23.373 -20.667 58.534 1.00 52.44 263 LEU A O 1
ATOM 1985 N N . LYS A 1 264 ? -22.759 -21.805 56.696 1.00 57.09 264 LYS A N 1
ATOM 1986 C CA . LYS A 1 264 ? -23.903 -22.740 56.731 1.00 57.09 264 LYS A CA 1
ATOM 1987 C C . LYS A 1 264 ? -23.908 -23.627 57.980 1.00 57.09 264 LYS A C 1
ATOM 1989 O O . LYS A 1 264 ? -24.978 -23.901 58.524 1.00 57.09 264 LYS A O 1
ATOM 1994 N N . ARG A 1 265 ? -22.736 -24.063 58.466 1.00 54.75 265 ARG A N 1
ATOM 1995 C CA . ARG A 1 265 ? -22.633 -24.848 59.711 1.00 54.75 265 ARG A CA 1
ATOM 1996 C C . ARG A 1 265 ? -23.019 -24.024 60.937 1.00 54.75 265 ARG A C 1
ATOM 1998 O O . ARG A 1 265 ? -23.803 -24.512 61.741 1.00 54.75 265 ARG A O 1
ATOM 2005 N N . ARG A 1 266 ? -22.557 -22.773 61.053 1.00 52.31 266 ARG A N 1
ATOM 2006 C CA . ARG A 1 266 ? -22.909 -21.897 62.189 1.00 52.31 266 ARG A CA 1
ATOM 2007 C C . ARG A 1 266 ? -24.392 -21.501 62.214 1.00 52.31 266 ARG A C 1
ATOM 2009 O O . ARG A 1 266 ? -24.961 -21.402 63.297 1.00 52.31 266 ARG A O 1
ATOM 2016 N N . ALA A 1 267 ? -25.036 -21.354 61.054 1.00 51.50 267 ALA A N 1
ATOM 2017 C CA . ALA A 1 267 ? -26.474 -21.077 60.969 1.00 51.50 267 ALA A CA 1
ATOM 2018 C C . ALA A 1 267 ? -27.354 -22.258 61.439 1.00 51.50 267 ALA A C 1
ATOM 2020 O O . ALA A 1 267 ? -28.394 -22.037 62.059 1.00 51.50 267 ALA A O 1
ATOM 2021 N N . LYS A 1 268 ? -26.924 -23.511 61.210 1.00 49.66 268 LYS A N 1
ATOM 2022 C CA . LYS A 1 268 ? -27.628 -24.715 61.698 1.00 49.66 268 LYS A CA 1
ATOM 2023 C C . LYS A 1 268 ? -27.488 -24.936 63.207 1.00 49.66 268 LYS A C 1
ATOM 2025 O O . LYS A 1 268 ? -28.416 -25.434 63.832 1.00 49.66 268 LYS A O 1
ATOM 2030 N N . THR A 1 269 ? -26.366 -24.558 63.820 1.00 46.94 269 THR A N 1
ATOM 2031 C CA . THR A 1 269 ? -26.189 -24.711 65.278 1.00 46.94 269 THR A CA 1
ATOM 2032 C C . THR A 1 269 ? -26.974 -23.668 66.080 1.00 46.94 269 THR A C 1
ATOM 2034 O O . THR A 1 269 ? -27.318 -23.914 67.233 1.00 46.94 269 THR A O 1
ATOM 2037 N N . ALA A 1 270 ? -27.292 -22.518 65.477 1.00 47.41 270 ALA A N 1
ATOM 2038 C CA . ALA A 1 270 ? -28.084 -21.459 66.104 1.00 47.41 270 ALA A CA 1
ATOM 2039 C C . ALA A 1 270 ? -29.598 -21.755 66.143 1.00 47.41 270 ALA A C 1
ATOM 2041 O O . ALA A 1 270 ? -30.325 -21.100 66.881 1.00 47.41 270 ALA A O 1
ATOM 2042 N N . THR A 1 271 ? -30.078 -22.744 65.382 1.00 47.06 271 THR A N 1
ATOM 2043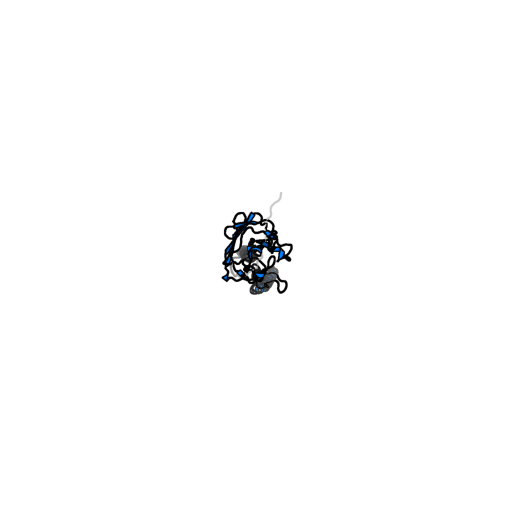 C CA . THR A 1 271 ? -31.506 -23.104 65.282 1.00 47.06 271 THR A CA 1
ATOM 2044 C C . THR A 1 271 ? -31.931 -24.254 66.206 1.00 47.06 271 THR A C 1
ATOM 2046 O O . THR A 1 271 ? -33.109 -24.582 66.239 1.00 47.06 271 THR A O 1
ATOM 2049 N N . PHE A 1 272 ? -31.014 -24.841 66.989 1.00 43.56 272 PHE A N 1
ATOM 2050 C CA . PHE A 1 272 ? -31.279 -26.011 67.851 1.00 43.56 272 PHE A CA 1
ATOM 2051 C C . PHE A 1 272 ? -31.243 -25.723 69.367 1.00 43.56 272 PHE A C 1
ATOM 2053 O O . PHE A 1 272 ? -31.157 -26.645 70.175 1.00 43.56 272 PHE A O 1
ATOM 2060 N N . LYS A 1 273 ? -31.283 -24.448 69.770 1.00 46.50 273 LYS A N 1
ATOM 2061 C CA . LYS A 1 273 ? -31.421 -24.033 71.176 1.00 46.50 273 LYS A CA 1
ATOM 2062 C C . LYS A 1 273 ? -32.644 -23.133 71.355 1.00 46.50 273 LYS A C 1
ATOM 2064 O O . LYS A 1 273 ? -32.486 -21.940 71.589 1.00 46.50 273 LYS A O 1
ATOM 2069 N N . TYR A 1 274 ? -33.829 -23.718 71.227 1.00 45.84 274 TYR A N 1
ATOM 2070 C CA . TYR A 1 274 ? -35.072 -23.266 71.855 1.00 45.84 274 TYR A CA 1
ATOM 2071 C C . TYR A 1 274 ? -35.900 -24.498 72.199 1.00 45.84 274 TYR A C 1
ATOM 2073 O O . TYR A 1 274 ? -35.905 -25.430 71.363 1.00 45.84 274 TYR A O 1
#

Radius of gyration: 42.97 Å; Cα contacts (8 Å, |Δi|>4): 456; chains: 1; bounding box: 108×43×140 Å

pLDDT: mean 75.68, std 22.44, range [33.03, 98.75]

Nearest PDB structures (foldseek):
  3jt0-assembly1_A  TM=6.615E-01  e=2.129E-05  Homo sapiens
  2lll-assembly1_A  TM=6.927E-01  e=1.618E-04  Homo sapiens
  3umn-assembly3_C  TM=6.063E-01  e=2.814E-04  Homo sapiens
  4q1z-assembly1_A  TM=6.089E-01  e=5.203E-04  Bacteroides thetaiotaomicron VPI-5482
  1p7b-assembly1_A  TM=2.456E-01  e=5.583E+00  Burkholderia pseudomallei

Mean predicted aligned error: 16.44 Å

Solvent-accessible surface area (backbone atoms only — not comparable to full-atom values): 16351 Å² total; per-residue (Å²): 134,86,79,90,84,83,88,83,90,79,90,81,90,84,82,91,88,83,90,78,92,76,90,74,88,87,83,82,75,86,76,79,69,65,64,61,55,53,52,50,50,50,54,53,50,55,52,50,52,53,50,52,67,72,60,55,71,79,75,73,76,78,70,83,45,65,67,31,79,35,36,37,30,47,25,35,28,64,88,81,45,66,49,50,33,55,21,35,42,28,35,34,25,74,23,94,49,70,44,74,33,65,56,18,35,42,31,50,79,95,36,77,36,79,42,67,58,63,30,43,48,68,23,22,32,43,35,19,46,24,40,59,57,87,75,66,92,80,63,59,16,35,47,73,71,58,69,79,58,54,90,75,39,37,78,42,72,41,75,57,85,66,61,52,67,72,35,50,54,38,37,42,27,44,71,83,61,85,45,70,37,75,50,76,51,41,46,90,62,46,27,66,42,61,17,20,15,37,24,34,31,38,95,91,54,92,48,69,39,40,34,76,67,35,33,58,86,43,80,85,75,39,60,59,32,48,79,66,55,79,46,72,60,40,57,76,80,75,67,80,76,68,71,77,73,58,72,72,65,66,70,52,62,66,55,55,58,52,50,54,51,53,54,55,52,55,58,56,63,69,71,74,79,126

Sequence (274 aa):
MKHELARSTKNLSTKNLSAKNLGSKEHGGKAPLRHDVLRVAKVLFSSLLSLLLFLSPAVSESYFQYPVINEIMYNPPTAMGSDNDYEWIEIYNPSGALVVLDGWTLSVGNTLTFLSGTIPAGGYAVIAKELFDSNDADADCFMCYYHAIPENVLLLEGNWNYLSNSGGTITLCSPDFSYCDEATYTKSMGANGDGSSLERVSASSKEWSPSTDSDALYASGKPDGTPGERNSVASSPSVPGVPEFSTHAMLLAPLFSVLLAVLKRRAKTATFKY